Protein AF-A0A1R1PNN1-F1 (afdb_monomer)

Secondary structure (DSSP, 8-state):
------HHHHHHHHHHTT---EEE-TTS-EES-TTT-SEEEETTTEEEETTPEEEEESSSSTT-EEEHHHHHHHHHTTTS-HHHHHHHHHHTTPPPPPHHHHHHHHHHHTTS-S--TTB--HHHHHHHHHTTTTSSS------------HHHHHHHHHHHHHHHHH------HHHHH--SS--HHHHHHHHHHHHHHHHHHHHTTSGGGSSSSSSTTSSS--

Mean predicted aligned error: 18.56 Å

Nearest PDB structures (foldseek):
  5yde-assembly1_A  TM=8.730E-01  e=1.689E-07  Homo sapiens
  5ydf-assembly2_B  TM=8.545E-01  e=1.405E-05  Homo sapiens

Sequence (222 aa):
MATGNNPLQLLREFIINNKEIDFLDKDGNLTTKIEEAEQIKFGDAGTFDKNELTNYYFSKKAADRYSLISMLYFWKNRNEGYYTYLKATQLNKIQGVSFTFKTDLIDYLSGKKETSDNLKDQKEIEQLENSLDVENEDLDEGRLGSKRSNEEEEELTQMCKQIAKRERVLGGRNSILTSNKSFEHVIKISEEMLKKALEGGKEEKSGAKSVQLVQEKKNHEK

Solvent-accessible surface area (backbone atoms only — not comparable to full-atom values): 13824 Å² total; per-residue (Å²): 132,85,71,94,66,55,69,56,58,54,49,26,54,32,55,61,68,71,51,79,74,47,28,21,26,90,86,69,45,84,41,92,51,80,84,69,31,48,32,39,30,47,77,94,78,46,76,42,55,35,75,41,71,32,59,44,39,84,51,94,53,62,85,38,43,43,27,47,47,30,57,52,54,47,62,75,44,61,88,50,58,68,69,60,45,47,52,52,22,59,77,68,73,41,67,66,79,54,77,90,48,48,64,62,52,50,36,36,38,63,61,78,30,96,70,54,97,44,52,54,53,72,72,56,49,53,56,38,48,68,62,49,83,77,69,84,83,68,98,69,85,89,72,96,70,76,91,64,56,74,66,58,52,50,53,50,52,53,49,52,53,58,52,57,70,73,57,81,84,89,68,53,81,67,47,74,75,53,61,102,63,87,56,63,68,58,51,52,52,51,51,52,52,52,49,50,53,61,55,58,66,62,64,74,79,73,72,86,74,76,78,74,79,74,70,75,80,75,80,83,84,129

Structure (mmCIF, N/CA/C/O backbone):
data_AF-A0A1R1PNN1-F1
#
_entry.id   AF-A0A1R1PNN1-F1
#
loop_
_atom_site.group_PDB
_atom_site.id
_atom_site.type_symbol
_atom_site.label_atom_id
_atom_site.label_alt_id
_atom_site.label_comp_id
_atom_site.label_asym_id
_atom_site.label_entity_id
_atom_site.label_seq_id
_atom_site.pdbx_PDB_ins_code
_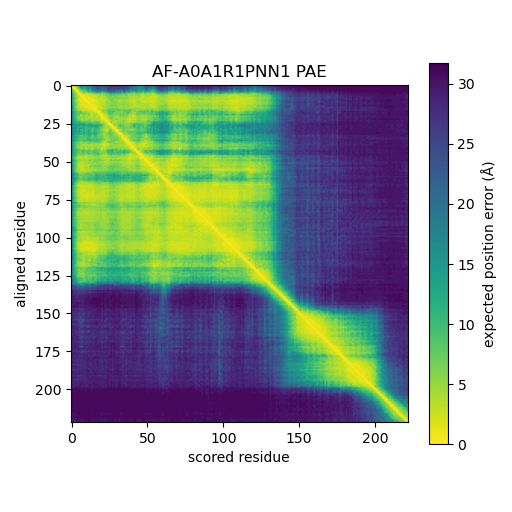atom_site.Cartn_x
_atom_site.Cartn_y
_atom_site.Cartn_z
_atom_site.occupancy
_atom_site.B_iso_or_equiv
_atom_site.auth_seq_id
_atom_site.auth_comp_id
_atom_site.auth_asym_id
_atom_site.auth_atom_id
_atom_site.pdbx_PDB_model_num
ATOM 1 N N . MET A 1 1 ? -9.519 5.844 32.283 1.00 27.59 1 MET A N 1
ATOM 2 C CA . MET A 1 1 ? -8.688 4.638 32.095 1.00 27.59 1 MET A CA 1
ATOM 3 C C . MET A 1 1 ? -8.741 4.309 30.615 1.00 27.59 1 MET A C 1
ATOM 5 O O . MET A 1 1 ? -9.767 3.821 30.168 1.00 27.59 1 MET A O 1
ATOM 9 N N . ALA A 1 2 ? -7.725 4.701 29.845 1.00 28.73 2 ALA A N 1
ATOM 10 C CA . ALA A 1 2 ? -7.673 4.416 28.414 1.00 28.73 2 ALA A CA 1
ATOM 11 C C . ALA A 1 2 ? -7.249 2.953 28.246 1.00 28.73 2 ALA A C 1
ATOM 13 O O . ALA A 1 2 ? -6.088 2.604 28.444 1.00 28.73 2 ALA A O 1
ATOM 14 N N . THR A 1 3 ? -8.222 2.078 28.019 1.00 34.72 3 THR A N 1
ATOM 15 C CA . THR A 1 3 ? -7.982 0.684 27.647 1.00 34.72 3 THR A CA 1
ATOM 16 C C . THR A 1 3 ? -7.215 0.659 26.331 1.00 34.72 3 THR A C 1
ATOM 18 O O . THR A 1 3 ? -7.595 1.370 25.404 1.00 34.72 3 THR A O 1
ATOM 21 N N . GLY A 1 4 ? -6.142 -0.136 26.270 1.00 48.41 4 GLY A N 1
ATOM 22 C CA . GLY A 1 4 ? -5.284 -0.351 25.101 1.00 48.41 4 GLY A CA 1
ATOM 23 C C . GLY A 1 4 ? -6.004 -1.026 23.933 1.00 48.41 4 GLY A C 1
ATOM 24 O O . GLY A 1 4 ? -5.660 -2.139 23.545 1.00 48.41 4 GLY A O 1
ATOM 25 N N . ASN A 1 5 ? -7.019 -0.359 23.394 1.00 63.50 5 ASN A N 1
ATOM 26 C CA . ASN A 1 5 ? -7.751 -0.789 22.219 1.00 63.50 5 ASN A CA 1
ATOM 27 C C . ASN A 1 5 ? -7.066 -0.199 20.991 1.00 63.50 5 ASN A C 1
ATOM 29 O O . ASN A 1 5 ? -6.865 1.011 20.899 1.00 63.50 5 ASN A O 1
ATOM 33 N N . ASN A 1 6 ? -6.713 -1.067 20.046 1.00 80.94 6 ASN A N 1
ATOM 34 C CA . ASN A 1 6 ? -6.045 -0.656 18.820 1.00 80.94 6 ASN A CA 1
ATOM 35 C C . ASN A 1 6 ? -6.934 0.327 18.034 1.00 80.94 6 ASN A C 1
ATOM 37 O O . ASN A 1 6 ? -8.131 0.052 17.870 1.00 80.94 6 ASN A O 1
ATOM 41 N N . PRO A 1 7 ? -6.377 1.411 17.462 1.00 85.81 7 PRO A N 1
ATOM 42 C CA . PRO A 1 7 ? -7.160 2.437 16.764 1.00 85.81 7 PRO A CA 1
ATOM 43 C C . PRO A 1 7 ? -7.984 1.861 15.600 1.00 85.81 7 PRO A C 1
ATOM 45 O O . PRO A 1 7 ? -9.093 2.307 15.316 1.00 85.81 7 PRO A O 1
ATOM 48 N N . LEU A 1 8 ? -7.484 0.799 14.961 1.00 87.44 8 LEU A N 1
ATOM 49 C CA . LEU A 1 8 ? -8.184 0.091 13.889 1.00 87.44 8 LEU A CA 1
ATOM 50 C C . LEU A 1 8 ? -9.384 -0.738 14.375 1.00 87.44 8 LEU A C 1
ATOM 52 O O . LEU A 1 8 ? -10.392 -0.819 13.675 1.00 87.44 8 LEU A O 1
ATOM 56 N N . GLN A 1 9 ? -9.292 -1.347 15.560 1.00 86.69 9 GLN A N 1
ATOM 57 C CA . GLN A 1 9 ? -10.404 -2.107 16.141 1.00 86.69 9 GLN A CA 1
ATOM 58 C C . GLN A 1 9 ? -11.540 -1.163 16.539 1.00 86.69 9 GLN A C 1
ATOM 60 O O . GLN A 1 9 ? -12.696 -1.437 16.228 1.00 86.69 9 GLN A O 1
ATOM 65 N N . LEU A 1 10 ? -11.207 -0.006 17.119 1.00 86.50 10 LEU A N 1
ATOM 66 C CA . LEU A 1 10 ? -12.188 1.042 17.402 1.00 86.50 10 LEU A CA 1
ATOM 67 C C . LEU A 1 10 ? -12.825 1.578 16.119 1.00 86.50 10 LEU A C 1
ATOM 69 O O . LEU A 1 10 ? -14.045 1.702 16.047 1.00 86.50 10 LEU A O 1
ATOM 73 N N . LEU A 1 11 ? -12.028 1.817 15.072 1.00 87.25 11 LEU A N 1
ATOM 74 C CA . LEU A 1 11 ? -12.558 2.213 13.769 1.00 87.25 11 LEU A CA 1
ATOM 75 C C . LEU A 1 11 ? -13.556 1.175 13.230 1.00 87.25 11 LEU A C 1
ATOM 77 O O . LEU A 1 11 ? -14.640 1.549 12.785 1.00 87.25 11 LEU A O 1
ATOM 81 N N . ARG A 1 12 ? -13.227 -0.119 13.313 1.00 88.88 12 ARG A N 1
ATOM 82 C CA . ARG A 1 12 ? -14.128 -1.213 12.919 1.00 88.88 12 ARG A CA 1
ATOM 83 C C . ARG A 1 12 ? -15.428 -1.188 13.720 1.00 88.88 12 ARG A C 1
ATOM 85 O O . ARG A 1 12 ? -16.501 -1.230 13.128 1.00 88.88 12 ARG A O 1
ATOM 92 N N . GLU A 1 13 ? -15.361 -1.088 15.045 1.00 88.12 13 GLU A N 1
ATOM 93 C CA . GLU A 1 13 ? -16.558 -1.040 15.894 1.00 88.12 13 GLU A CA 1
ATOM 94 C C . GLU A 1 13 ? -17.451 0.162 15.573 1.00 88.12 13 GLU A C 1
ATOM 96 O O . GLU A 1 13 ? -18.676 0.034 15.539 1.00 88.12 13 GLU A O 1
ATOM 101 N N . PHE A 1 14 ? -16.861 1.328 15.315 1.00 87.94 14 PHE A N 1
ATOM 102 C CA . PHE A 1 14 ? -17.611 2.526 14.942 1.00 87.94 14 PHE A CA 1
ATOM 103 C C . PHE A 1 14 ? -18.268 2.377 13.572 1.00 87.94 14 PHE A C 1
ATOM 105 O O . PHE A 1 14 ? -19.427 2.756 13.409 1.00 87.94 14 PHE A O 1
ATOM 112 N N . ILE A 1 15 ? -17.570 1.761 12.618 1.00 88.44 15 ILE A N 1
ATOM 113 C CA . ILE A 1 15 ? -18.107 1.462 11.290 1.00 88.44 15 ILE A CA 1
ATOM 114 C C . ILE A 1 15 ? -19.267 0.462 11.372 1.00 88.44 15 ILE A C 1
ATOM 116 O O . ILE A 1 15 ? -20.322 0.717 10.794 1.00 88.44 15 ILE A O 1
ATOM 120 N N . ILE A 1 16 ? -19.108 -0.645 12.104 1.00 88.81 16 ILE A N 1
ATOM 121 C CA . ILE A 1 16 ? -20.147 -1.679 12.253 1.00 88.81 16 ILE A CA 1
ATOM 122 C C . ILE A 1 16 ? -21.397 -1.098 12.921 1.00 88.81 16 ILE A C 1
ATOM 124 O O . ILE A 1 16 ? -22.518 -1.364 12.490 1.00 88.81 16 ILE A O 1
ATOM 128 N N . ASN A 1 17 ? -21.208 -0.271 13.951 1.00 86.81 17 ASN A N 1
ATOM 129 C CA . ASN A 1 17 ? -22.308 0.350 14.685 1.00 86.81 17 ASN A CA 1
ATOM 130 C C . ASN A 1 17 ? -22.866 1.615 14.007 1.00 86.81 17 ASN A C 1
ATOM 132 O O . ASN A 1 17 ? -23.761 2.240 14.573 1.00 86.81 17 ASN A O 1
ATOM 136 N N . ASN A 1 18 ? -22.349 2.010 12.833 1.00 82.56 18 ASN A N 1
ATOM 137 C CA . ASN A 1 18 ? -22.681 3.264 12.144 1.00 82.56 18 ASN A CA 1
ATOM 138 C C . ASN A 1 18 ? -22.631 4.498 13.069 1.00 82.56 18 ASN A C 1
ATOM 140 O O . ASN A 1 18 ? -23.511 5.359 13.025 1.00 82.56 18 ASN A O 1
ATOM 144 N N . LYS A 1 19 ? -21.610 4.574 13.927 1.00 82.88 19 LYS A N 1
ATOM 145 C CA . LYS A 1 19 ? -21.379 5.719 14.817 1.00 82.88 19 LYS A CA 1
ATOM 146 C C . LYS A 1 19 ? -20.597 6.813 14.092 1.00 82.88 19 LYS A C 1
ATOM 148 O O . LYS A 1 19 ? -19.746 6.526 13.251 1.00 82.88 19 LYS A O 1
ATOM 153 N N . GLU A 1 20 ? -20.875 8.065 14.440 1.00 80.50 20 GLU A N 1
ATOM 154 C CA . GLU A 1 20 ? -20.151 9.215 13.898 1.00 80.50 20 GLU A CA 1
ATOM 155 C C . GLU A 1 20 ? -18.727 9.290 14.471 1.00 80.5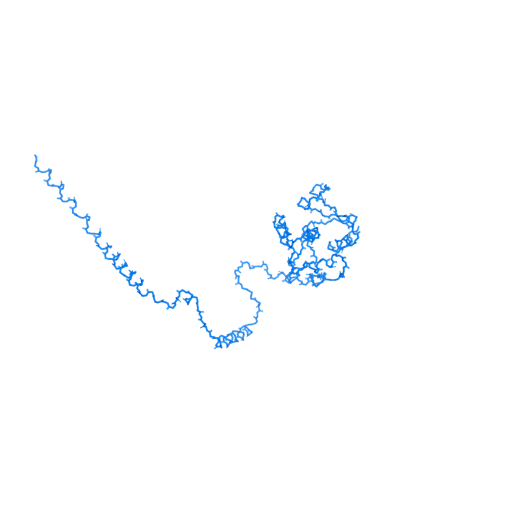0 20 GLU A C 1
ATOM 157 O O . GLU A 1 20 ? -18.479 8.928 15.624 1.00 80.50 20 GLU A O 1
ATOM 162 N N . ILE A 1 21 ? -17.786 9.709 13.623 1.00 84.12 21 ILE A N 1
ATOM 163 C CA . ILE A 1 21 ? -16.376 9.909 13.970 1.00 84.12 21 ILE A CA 1
ATOM 164 C C . ILE A 1 21 ? -16.097 11.401 13.840 1.00 84.12 21 ILE A C 1
ATOM 166 O O . ILE A 1 21 ? -16.262 11.964 12.752 1.00 84.12 21 ILE A O 1
ATOM 170 N N . ASP A 1 22 ? -15.651 12.004 14.936 1.00 82.75 22 ASP A N 1
ATOM 171 C CA . ASP A 1 22 ? -15.360 13.428 15.019 1.00 82.75 22 ASP A CA 1
ATOM 172 C C . ASP A 1 22 ? -13.889 13.690 14.686 1.00 82.75 22 ASP A C 1
ATOM 174 O O . ASP A 1 22 ? -12.991 12.959 15.117 1.00 82.75 22 ASP A O 1
ATOM 178 N N . PHE A 1 23 ? -13.629 14.762 13.940 1.00 83.75 23 PHE A N 1
ATOM 179 C CA . PHE A 1 23 ? -12.273 15.220 13.650 1.00 83.75 23 PHE A CA 1
ATOM 180 C C . PHE A 1 23 ? -12.001 16.509 14.410 1.00 83.75 23 PHE A C 1
ATOM 182 O O . PHE A 1 23 ? -12.829 17.417 14.400 1.00 83.75 23 PHE A O 1
ATOM 189 N N . LEU A 1 24 ? -10.845 16.583 15.057 1.00 81.75 24 LEU A N 1
ATOM 190 C CA . LEU A 1 24 ? -10.407 17.729 15.844 1.00 81.75 24 LEU A CA 1
ATOM 191 C C . LEU A 1 24 ? -9.204 18.383 15.158 1.00 81.75 24 LEU A C 1
ATOM 193 O O . LEU A 1 24 ? -8.265 17.690 14.757 1.00 81.75 24 LEU A O 1
ATOM 197 N N . ASP A 1 25 ? -9.236 19.704 15.017 1.00 82.38 25 ASP A N 1
ATOM 198 C CA . ASP A 1 25 ? -8.092 20.510 14.566 1.00 82.38 25 ASP A CA 1
ATOM 199 C C . ASP A 1 25 ? -7.053 20.692 15.695 1.00 82.38 25 ASP A C 1
ATOM 201 O O . ASP A 1 25 ? -7.287 20.287 16.838 1.00 82.38 25 ASP A O 1
ATOM 205 N N . LYS A 1 26 ? -5.932 21.357 15.393 1.00 74.88 26 LYS A N 1
ATOM 206 C CA . LYS A 1 26 ? -4.853 21.720 16.327 1.00 74.88 26 LYS A CA 1
ATOM 207 C C . LYS A 1 2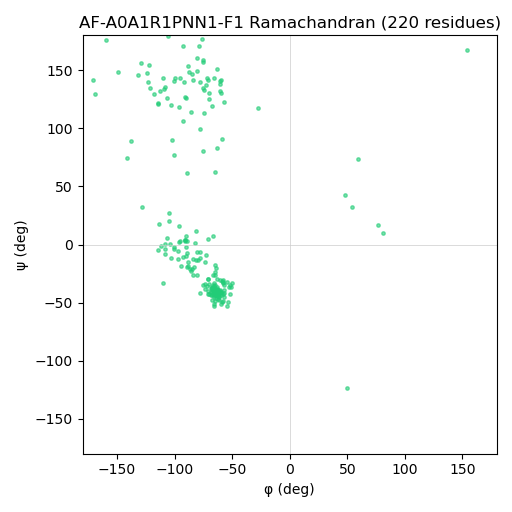6 ? -5.356 22.410 17.595 1.00 74.88 26 LYS A C 1
ATOM 209 O O . LYS A 1 26 ? -4.804 22.224 18.675 1.00 74.88 26 LYS A O 1
ATOM 214 N N . ASP A 1 27 ? -6.428 23.187 17.454 1.00 72.56 27 ASP A N 1
ATOM 215 C CA . ASP A 1 27 ? -7.041 23.965 18.533 1.00 72.56 27 ASP A CA 1
ATOM 216 C C . ASP A 1 27 ? -8.149 23.200 19.284 1.00 72.56 27 ASP A C 1
ATOM 218 O O . ASP A 1 27 ? -8.812 23.760 20.156 1.00 72.56 27 ASP A O 1
ATOM 222 N N . GLY A 1 28 ? -8.389 21.925 18.948 1.00 70.81 28 GLY A N 1
ATOM 223 C CA . GLY A 1 28 ? -9.426 21.095 19.572 1.00 70.81 28 GLY A CA 1
ATOM 224 C C . GLY A 1 28 ? -10.852 21.400 19.100 1.00 70.81 28 GLY A C 1
ATOM 225 O O . GLY A 1 28 ? -11.817 20.994 19.748 1.00 70.81 28 GLY A O 1
ATOM 226 N N . ASN A 1 29 ? -10.998 22.104 17.976 1.00 77.00 29 ASN A N 1
ATOM 227 C CA . ASN A 1 29 ? -12.292 22.408 17.364 1.00 77.00 29 ASN A CA 1
ATOM 228 C C . ASN A 1 29 ? -12.736 21.294 16.410 1.00 77.00 29 ASN A C 1
ATOM 230 O O . ASN A 1 29 ? -11.905 20.665 15.761 1.00 77.00 29 ASN A O 1
ATOM 234 N N . LEU A 1 30 ? -14.050 21.080 16.304 1.00 78.94 30 LEU A N 1
ATOM 235 C CA . LEU A 1 30 ? -14.632 20.102 15.383 1.00 78.94 30 LEU A CA 1
ATOM 236 C C . LEU A 1 30 ? -14.486 20.563 13.930 1.00 78.94 30 LEU A C 1
ATOM 238 O O . LEU A 1 30 ? -14.971 21.634 13.560 1.00 78.94 30 LEU A O 1
ATOM 242 N N . THR A 1 31 ? -13.893 19.710 13.099 1.00 76.56 31 THR A N 1
ATOM 243 C CA . THR A 1 31 ? -13.647 19.984 11.682 1.00 76.56 31 THR A CA 1
ATOM 244 C C . THR A 1 31 ? -14.291 18.910 10.811 1.00 76.56 31 THR A C 1
ATOM 246 O O . THR A 1 31 ? -14.280 17.724 11.118 1.00 76.56 31 THR A O 1
ATOM 249 N N . THR A 1 32 ? -14.890 19.307 9.690 1.00 72.88 32 THR A N 1
ATOM 250 C CA . THR A 1 32 ? -15.524 18.371 8.740 1.00 72.88 32 THR A CA 1
ATOM 251 C C . THR A 1 32 ? -14.548 17.846 7.688 1.00 72.88 32 THR A C 1
ATOM 253 O O . THR A 1 32 ? -14.794 16.810 7.061 1.00 72.88 32 THR A O 1
ATOM 256 N N . LYS A 1 33 ? -13.422 18.540 7.497 1.00 74.75 33 LYS A N 1
ATOM 257 C CA . LYS A 1 33 ? -12.377 18.177 6.543 1.00 74.75 33 LYS A CA 1
ATOM 258 C C . LYS A 1 33 ? -11.320 17.294 7.191 1.00 74.75 33 LYS A C 1
ATOM 260 O O . LYS A 1 33 ? -10.703 17.652 8.186 1.00 74.75 33 LYS A O 1
ATOM 265 N N . ILE A 1 34 ? -11.067 16.157 6.551 1.00 76.88 34 ILE A N 1
ATOM 266 C CA . ILE A 1 34 ? -10.058 15.182 6.983 1.00 76.88 34 ILE A CA 1
ATOM 267 C C . ILE A 1 34 ? -8.633 15.770 6.937 1.00 76.88 34 ILE A C 1
ATOM 269 O O . ILE A 1 34 ? -7.773 15.373 7.713 1.00 76.88 34 ILE A O 1
ATOM 273 N N . GLU A 1 35 ? -8.380 16.709 6.026 1.00 76.31 35 GLU A N 1
ATOM 274 C CA . GLU A 1 35 ? -7.052 17.292 5.785 1.00 76.31 35 GLU A CA 1
ATOM 275 C C . GLU A 1 35 ? -6.582 18.210 6.922 1.00 76.31 35 GLU A C 1
ATOM 277 O O . GLU A 1 35 ? -5.411 18.184 7.302 1.00 76.31 35 GLU A O 1
ATOM 282 N N . GLU A 1 36 ? -7.513 18.998 7.458 1.00 74.75 36 GLU A N 1
ATOM 283 C CA . GLU A 1 36 ? -7.284 19.994 8.511 1.00 74.75 36 GLU A CA 1
ATOM 284 C C . GLU A 1 36 ? -7.289 19.354 9.907 1.00 74.75 36 GLU A C 1
ATOM 286 O O . GLU A 1 36 ? -6.718 19.900 10.838 1.00 74.75 36 GLU A O 1
ATOM 291 N N . ALA A 1 37 ? -7.865 18.159 10.050 1.00 77.81 37 ALA A N 1
ATOM 292 C CA . ALA A 1 37 ? -7.825 17.409 11.297 1.00 77.81 37 ALA A CA 1
ATOM 293 C C . ALA A 1 37 ? -6.381 17.101 11.722 1.00 77.81 37 ALA A C 1
ATOM 295 O O . ALA A 1 37 ? -5.549 16.759 10.879 1.00 77.81 37 ALA A O 1
ATOM 296 N N . GLU A 1 38 ? -6.087 17.161 13.019 1.00 82.62 38 GLU A N 1
ATOM 297 C CA . GLU A 1 38 ? -4.852 16.646 13.633 1.00 82.62 38 GLU A CA 1
ATOM 298 C C . GLU A 1 38 ? -5.151 15.409 14.489 1.00 82.62 38 GLU A C 1
ATOM 300 O O . GLU A 1 38 ? -4.377 14.452 14.492 1.00 82.62 38 GLU A O 1
ATOM 305 N N . GLN A 1 39 ? -6.330 15.376 15.115 1.00 84.00 39 GLN A N 1
ATOM 306 C CA . GLN A 1 39 ? -6.772 14.285 15.974 1.00 84.00 39 GLN A CA 1
ATOM 307 C C . GLN A 1 39 ? -8.112 13.701 15.515 1.00 84.00 39 GLN A C 1
ATOM 309 O O . GLN A 1 39 ? -8.980 14.397 14.981 1.00 84.00 39 GLN A O 1
ATOM 314 N N . ILE A 1 40 ? -8.285 12.401 15.738 1.00 83.44 40 ILE A N 1
ATOM 315 C CA . ILE A 1 40 ? -9.508 11.654 15.437 1.00 83.44 40 ILE A CA 1
ATOM 316 C C . ILE A 1 40 ? -10.106 11.192 16.760 1.00 83.44 40 ILE A C 1
ATOM 318 O O . ILE A 1 40 ? -9.460 10.469 17.523 1.00 83.44 40 ILE A O 1
ATOM 322 N N . LYS A 1 41 ? -11.342 11.607 17.035 1.00 84.19 41 LYS A N 1
ATOM 323 C CA . LYS A 1 41 ? -12.063 11.250 18.254 1.00 84.19 41 LYS A CA 1
ATOM 324 C C . LYS A 1 41 ? -13.162 10.244 17.949 1.00 84.19 41 LYS A C 1
ATOM 326 O O . LYS A 1 41 ? -14.052 10.474 17.131 1.00 84.19 41 LYS A O 1
ATOM 331 N N . PHE A 1 42 ? -13.115 9.135 18.673 1.00 83.62 42 PHE A N 1
ATOM 332 C CA . PHE A 1 42 ? -14.116 8.080 18.619 1.00 83.62 42 PHE A CA 1
ATOM 333 C C . PHE A 1 42 ? -15.060 8.216 19.815 1.00 83.62 42 PHE A C 1
ATOM 335 O O . PHE A 1 42 ? -14.928 7.486 20.796 1.00 83.62 42 PHE A O 1
ATOM 342 N N . GLY A 1 43 ? -16.003 9.163 19.763 1.00 78.50 43 GLY A N 1
ATOM 343 C CA . GLY A 1 43 ? -16.973 9.397 20.845 1.00 78.50 43 GLY A CA 1
ATOM 344 C C . GLY A 1 43 ? -16.305 9.505 22.224 1.00 78.50 43 GLY A C 1
ATOM 345 O O . GLY A 1 43 ? -15.387 10.302 22.408 1.00 78.50 43 GLY A O 1
ATOM 346 N N . ASP A 1 44 ? -16.727 8.664 23.171 1.00 73.94 44 ASP A N 1
ATOM 347 C CA . ASP A 1 44 ? -16.142 8.578 24.520 1.00 73.94 44 ASP A CA 1
ATOM 348 C C . ASP A 1 44 ? -14.988 7.558 24.637 1.00 73.94 44 ASP A C 1
ATOM 350 O O . ASP A 1 44 ? -14.405 7.400 25.710 1.00 73.94 44 ASP A O 1
ATOM 354 N N . ALA A 1 45 ? -14.662 6.837 23.558 1.00 70.81 45 ALA A N 1
ATOM 355 C CA . ALA A 1 45 ? -13.713 5.721 23.577 1.00 70.81 45 ALA A CA 1
ATOM 356 C C . ALA A 1 45 ? -12.241 6.167 23.548 1.00 70.81 45 ALA A C 1
ATOM 358 O O . ALA A 1 45 ? -11.376 5.449 24.047 1.00 70.81 45 ALA A O 1
ATOM 359 N N . GLY A 1 46 ? -11.950 7.345 22.991 1.00 76.25 46 GLY A N 1
ATOM 360 C CA . GLY A 1 46 ? -10.600 7.905 22.969 1.00 76.25 46 GLY A CA 1
ATOM 361 C C . GLY A 1 46 ? -10.346 8.862 21.809 1.00 76.25 46 GLY A C 1
ATOM 362 O O . GLY A 1 46 ? -11.123 8.938 20.852 1.00 76.25 46 GLY A O 1
ATOM 363 N N . THR A 1 47 ? -9.227 9.575 21.913 1.00 83.75 47 THR A N 1
ATOM 364 C CA . THR A 1 47 ? -8.700 10.472 20.882 1.00 83.75 47 THR A CA 1
ATOM 365 C C . THR A 1 47 ? -7.339 9.948 20.441 1.00 83.75 47 THR A C 1
ATOM 367 O O . THR A 1 47 ? -6.492 9.679 21.291 1.00 83.75 47 THR A O 1
ATOM 370 N N . PHE A 1 48 ? -7.144 9.816 19.132 1.00 86.19 48 PHE A N 1
ATOM 371 C CA . PHE A 1 48 ? -5.926 9.290 18.513 1.00 86.19 48 PHE A CA 1
ATOM 372 C C . PHE A 1 48 ? -5.339 10.317 17.549 1.00 86.19 48 PHE A C 1
ATOM 374 O O . PHE A 1 48 ? -6.068 11.155 17.005 1.00 86.19 48 PHE A O 1
ATOM 381 N N . ASP A 1 49 ? -4.030 10.251 17.319 1.00 86.75 49 ASP A N 1
ATOM 382 C CA . ASP A 1 49 ? -3.395 11.078 16.292 1.00 86.75 49 ASP A CA 1
ATOM 383 C C . ASP A 1 49 ? -3.804 10.562 14.906 1.00 86.75 49 ASP A C 1
ATOM 385 O O . ASP A 1 49 ? -3.902 9.353 14.667 1.00 86.75 49 ASP A O 1
ATOM 389 N N . LYS A 1 50 ? -4.044 11.463 13.952 1.00 84.69 50 LYS A N 1
ATOM 390 C CA . LYS A 1 50 ? -4.392 11.055 12.584 1.00 84.69 50 LYS A CA 1
ATOM 391 C C . LYS A 1 50 ? -3.327 10.163 11.935 1.00 84.69 50 LYS A C 1
ATOM 393 O O . LYS A 1 50 ? -3.657 9.293 11.125 1.00 84.69 50 LYS A O 1
ATOM 398 N N . ASN A 1 51 ? -2.058 10.393 12.263 1.00 85.75 51 ASN A N 1
ATOM 399 C CA . ASN A 1 51 ? -0.912 9.701 11.686 1.00 85.75 51 ASN A CA 1
ATOM 400 C C . ASN A 1 51 ? -0.523 8.451 12.478 1.00 85.75 51 ASN A C 1
ATOM 402 O O . ASN A 1 51 ? 0.453 7.793 12.122 1.00 85.75 51 ASN A O 1
ATOM 406 N N . GLU A 1 52 ? -1.280 8.106 13.518 1.00 87.44 52 GLU A N 1
ATOM 407 C CA . GLU A 1 52 ? -1.016 6.926 14.323 1.00 87.44 52 GLU A CA 1
ATOM 408 C C . GLU A 1 52 ? -1.060 5.660 13.460 1.00 87.44 52 GLU A C 1
ATOM 410 O O . GLU A 1 52 ? -1.978 5.447 12.656 1.00 87.44 52 GLU A O 1
ATOM 415 N N . LEU A 1 53 ? -0.017 4.840 13.590 1.00 88.25 53 LEU A N 1
ATOM 416 C CA . LEU A 1 53 ? 0.134 3.615 12.818 1.00 88.25 53 LEU A CA 1
ATOM 417 C C . LEU A 1 53 ? -0.815 2.545 13.348 1.00 88.25 53 LEU A C 1
ATOM 419 O O . LEU A 1 53 ? -0.899 2.283 14.544 1.00 88.25 53 LEU A O 1
ATOM 423 N N . THR A 1 54 ? -1.516 1.892 12.431 1.00 88.69 54 THR A N 1
ATOM 424 C CA . THR A 1 54 ? -2.434 0.798 12.749 1.00 88.69 54 THR A CA 1
ATOM 425 C C . THR A 1 54 ? -1.740 -0.558 12.651 1.00 88.69 54 THR A C 1
ATOM 427 O O . THR A 1 54 ? -0.636 -0.683 12.128 1.00 88.69 54 THR A O 1
ATOM 430 N N . ASN A 1 55 ? -2.404 -1.621 13.103 1.00 88.19 55 ASN A N 1
ATOM 431 C CA . ASN A 1 55 ? -1.886 -2.995 13.015 1.00 88.19 55 ASN A CA 1
ATOM 432 C C . ASN A 1 55 ? -2.110 -3.638 11.636 1.00 88.19 55 ASN A C 1
ATOM 434 O O . ASN A 1 55 ? -1.951 -4.850 11.497 1.00 88.19 55 ASN A O 1
ATOM 438 N N . TYR A 1 56 ? -2.499 -2.851 10.628 1.00 87.81 56 TYR A N 1
ATOM 439 C CA . TYR A 1 56 ? -2.690 -3.334 9.267 1.00 87.81 56 TYR A CA 1
ATOM 440 C C . TYR A 1 56 ? -1.441 -3.079 8.428 1.00 87.81 56 TYR A C 1
ATOM 442 O O . TYR A 1 56 ? -1.053 -1.929 8.190 1.00 87.81 56 TYR A O 1
ATOM 450 N N . TYR A 1 57 ? -0.842 -4.159 7.939 1.00 88.38 57 TYR A N 1
ATOM 451 C CA . TYR A 1 57 ? 0.385 -4.124 7.156 1.00 88.38 57 TYR A CA 1
ATOM 452 C C . TYR A 1 57 ? 0.104 -4.225 5.658 1.00 88.38 57 TYR A C 1
ATOM 454 O O . TYR A 1 57 ? -0.769 -4.969 5.225 1.00 88.38 57 TYR A O 1
ATOM 462 N N . PHE A 1 58 ? 0.876 -3.516 4.839 1.00 85.31 58 PHE A N 1
ATOM 463 C CA . PHE A 1 58 ? 0.836 -3.686 3.377 1.00 85.31 58 PHE A CA 1
ATOM 464 C C . PHE A 1 58 ? 2.030 -4.471 2.830 1.00 85.31 58 PHE A C 1
ATOM 466 O O . PHE A 1 58 ? 2.154 -4.673 1.622 1.00 85.31 58 PHE A O 1
ATOM 473 N N . SER A 1 59 ? 2.924 -4.904 3.718 1.00 81.44 59 SER A N 1
ATOM 474 C CA . SER A 1 59 ? 4.129 -5.653 3.392 1.00 81.44 59 SER A CA 1
ATOM 475 C C . SER A 1 59 ? 4.643 -6.402 4.630 1.00 81.44 59 SER A C 1
ATOM 477 O O . SER A 1 59 ? 4.089 -6.336 5.731 1.00 81.44 59 SER A O 1
ATOM 479 N N . LYS A 1 60 ? 5.700 -7.193 4.443 1.00 77.75 60 LYS A N 1
ATOM 480 C CA . LYS A 1 60 ? 6.310 -7.994 5.509 1.00 77.75 60 LYS A CA 1
ATOM 481 C C . LYS A 1 60 ? 7.198 -7.173 6.445 1.00 77.75 60 LYS A C 1
ATOM 483 O O . LYS A 1 60 ? 7.558 -7.693 7.491 1.00 77.75 60 LYS A O 1
ATOM 488 N N . LYS A 1 61 ? 7.525 -5.922 6.110 1.00 78.19 61 LYS A N 1
ATOM 489 C CA . LYS A 1 61 ? 8.389 -5.061 6.933 1.00 78.19 61 LYS A CA 1
ATOM 490 C C . LYS A 1 61 ? 7.622 -4.425 8.095 1.00 78.19 61 LYS A C 1
ATOM 492 O O . LYS A 1 61 ? 6.435 -4.137 7.957 1.00 78.19 61 LYS A O 1
ATOM 497 N N . ALA A 1 62 ? 8.303 -4.164 9.214 1.00 72.19 62 ALA A N 1
ATOM 498 C CA . ALA A 1 62 ? 7.691 -3.526 10.387 1.00 72.19 62 ALA A CA 1
ATOM 499 C C . ALA A 1 62 ? 7.234 -2.078 10.117 1.00 72.19 62 ALA A C 1
ATOM 501 O O . ALA A 1 62 ? 6.190 -1.666 10.613 1.00 72.19 62 ALA A O 1
ATOM 502 N N . ALA A 1 63 ? 7.973 -1.338 9.285 1.00 74.88 63 ALA A N 1
ATOM 503 C CA . ALA A 1 63 ? 7.652 0.045 8.928 1.00 74.88 63 ALA A CA 1
ATOM 504 C C . ALA A 1 63 ? 6.459 0.178 7.959 1.00 74.88 63 ALA A C 1
ATOM 506 O O . ALA A 1 63 ? 5.900 1.262 7.803 1.00 74.88 63 ALA A O 1
ATOM 507 N N . ASP A 1 64 ? 6.041 -0.918 7.319 1.00 84.69 64 ASP A N 1
ATOM 508 C CA . ASP A 1 64 ? 5.024 -0.904 6.268 1.00 84.69 64 ASP A CA 1
ATOM 509 C C . ASP A 1 64 ? 3.605 -1.063 6.845 1.00 84.69 64 ASP A C 1
ATOM 511 O O . ASP A 1 64 ? 2.882 -2.022 6.542 1.00 84.69 64 ASP A O 1
ATOM 515 N N . ARG A 1 65 ? 3.210 -0.105 7.689 1.00 88.69 65 ARG A N 1
ATOM 516 C CA . ARG A 1 65 ? 1.894 -0.032 8.343 1.00 88.69 65 ARG A CA 1
ATOM 517 C C . ARG A 1 65 ? 1.077 1.113 7.778 1.00 88.69 65 ARG A C 1
ATOM 519 O O . ARG A 1 65 ? 1.612 2.182 7.493 1.00 88.69 65 ARG A O 1
ATOM 526 N N . TYR A 1 66 ? -0.229 0.912 7.652 1.00 90.50 66 TYR A N 1
ATOM 527 C CA . TYR A 1 66 ? -1.112 2.021 7.319 1.00 90.50 66 TYR A CA 1
ATOM 528 C C . TYR A 1 66 ? -1.396 2.889 8.538 1.00 90.50 66 TYR A C 1
ATOM 530 O O . TYR A 1 66 ? -1.659 2.384 9.630 1.00 90.50 66 TYR A O 1
ATOM 538 N N . SER A 1 67 ? -1.422 4.200 8.326 1.00 91.25 67 SER A N 1
ATOM 539 C CA . SER A 1 67 ? -1.907 5.156 9.316 1.00 91.25 67 SER A CA 1
ATOM 540 C C . SER A 1 67 ? -3.434 5.162 9.414 1.00 91.25 67 SER A C 1
ATOM 542 O O . SER A 1 67 ? -4.148 4.809 8.465 1.00 91.25 67 SER A O 1
ATOM 544 N N . LEU A 1 68 ? -3.947 5.608 10.559 1.00 89.50 68 LEU A N 1
ATOM 545 C CA . LEU A 1 68 ? -5.381 5.692 10.828 1.00 89.50 68 LEU A CA 1
ATOM 546 C C . LEU A 1 68 ? -6.112 6.564 9.795 1.00 89.50 68 LEU A C 1
ATOM 548 O O . LEU A 1 68 ? -7.162 6.173 9.274 1.00 89.50 68 LEU A O 1
ATOM 552 N N . ILE A 1 69 ? -5.518 7.702 9.428 1.00 89.94 69 ILE A N 1
ATOM 553 C CA . ILE A 1 69 ? -6.041 8.602 8.397 1.00 89.94 69 ILE A CA 1
ATOM 554 C C . ILE A 1 69 ? -6.231 7.904 7.047 1.00 89.94 69 ILE A C 1
ATOM 556 O O . ILE A 1 69 ? -7.238 8.116 6.372 1.00 89.94 69 ILE A O 1
ATOM 560 N N . SER A 1 70 ? -5.305 7.020 6.679 1.00 90.94 70 SER A N 1
ATOM 561 C CA . SER A 1 70 ? -5.330 6.294 5.408 1.00 90.94 70 SER A CA 1
ATOM 562 C C . SER A 1 70 ? -6.488 5.300 5.361 1.00 90.94 70 SER A C 1
ATOM 564 O O . SER A 1 70 ? -7.219 5.240 4.369 1.00 90.94 70 SER A O 1
ATOM 566 N N . MET A 1 71 ? -6.707 4.574 6.462 1.00 91.19 71 MET A N 1
ATOM 567 C CA . MET A 1 71 ? -7.825 3.634 6.614 1.00 91.19 71 MET A CA 1
ATOM 568 C C . MET A 1 71 ? -9.175 4.350 6.562 1.00 91.19 71 MET A C 1
ATOM 570 O O . MET A 1 71 ? -10.097 3.922 5.864 1.00 91.19 71 MET A O 1
ATOM 574 N N . LEU A 1 72 ? -9.285 5.480 7.256 1.00 89.94 72 LEU A N 1
ATOM 575 C CA . LEU A 1 72 ? -10.520 6.247 7.321 1.00 89.94 72 LEU A CA 1
ATOM 576 C C . LEU A 1 72 ? -10.843 6.930 5.984 1.00 89.94 72 LEU A C 1
ATOM 578 O O . LEU A 1 72 ? -11.988 6.893 5.523 1.00 89.94 72 LEU A O 1
ATOM 582 N N . TYR A 1 73 ? -9.837 7.511 5.328 1.00 90.25 73 TYR A N 1
ATOM 583 C CA . TYR A 1 73 ? -9.997 8.133 4.015 1.00 90.25 73 TYR A CA 1
ATOM 584 C C . TYR A 1 73 ? -10.401 7.104 2.952 1.00 90.25 73 TYR A C 1
ATOM 586 O O . TYR A 1 73 ? -11.261 7.372 2.111 1.00 90.25 73 TYR A O 1
ATOM 594 N N . PHE A 1 74 ? -9.836 5.897 3.020 1.00 92.00 74 PHE A N 1
ATOM 595 C CA . PHE A 1 74 ? -10.264 4.775 2.193 1.00 92.00 74 PHE A CA 1
ATOM 596 C C . PHE A 1 74 ? -11.727 4.387 2.450 1.00 92.00 74 PHE A C 1
ATOM 598 O O . PHE A 1 74 ? -12.491 4.224 1.498 1.00 92.00 74 PHE A O 1
ATOM 605 N N . TRP A 1 75 ? -12.154 4.303 3.714 1.00 90.88 75 TRP A N 1
ATOM 606 C CA . TRP A 1 75 ? -13.534 3.945 4.051 1.00 90.88 75 TRP A CA 1
ATOM 607 C C . TRP A 1 75 ? -14.568 4.954 3.531 1.00 90.88 75 TRP A C 1
ATOM 609 O O . TRP A 1 75 ? -15.627 4.548 3.031 1.00 90.88 75 TRP A O 1
ATOM 619 N N . LYS A 1 76 ? -14.265 6.259 3.606 1.00 88.56 76 LYS A N 1
ATOM 620 C CA . LYS A 1 76 ? -15.141 7.313 3.064 1.00 88.56 76 LYS A CA 1
ATOM 621 C C . LYS A 1 76 ? -15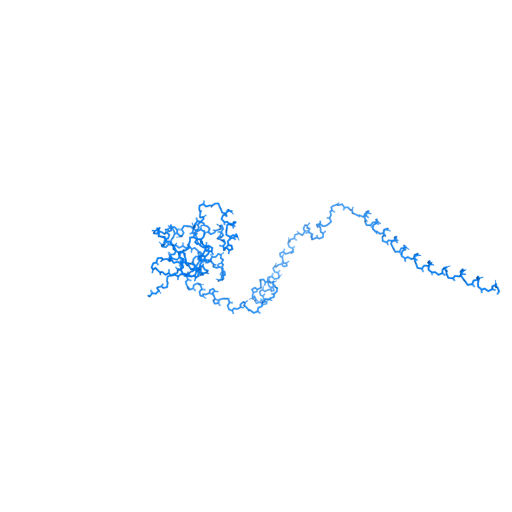.281 7.221 1.542 1.00 88.56 76 LYS A C 1
ATOM 623 O O . LYS A 1 76 ? -16.386 7.360 1.030 1.00 88.56 76 LYS A O 1
ATOM 628 N N . ASN A 1 77 ? -14.195 6.903 0.840 1.00 89.19 77 ASN A N 1
ATOM 629 C CA . ASN A 1 77 ? -14.152 6.851 -0.625 1.00 89.19 77 ASN A CA 1
ATOM 630 C C . ASN A 1 77 ? -14.353 5.436 -1.201 1.00 89.19 77 ASN A C 1
ATOM 632 O O . ASN A 1 77 ? -14.066 5.186 -2.371 1.00 89.19 77 ASN A O 1
ATOM 636 N N . ARG A 1 78 ? -14.860 4.479 -0.410 1.00 87.31 78 ARG A N 1
ATOM 637 C CA . ARG A 1 78 ? -14.963 3.062 -0.821 1.00 87.31 78 ARG A CA 1
ATOM 638 C C . ARG A 1 78 ? -15.845 2.826 -2.053 1.00 87.31 78 ARG A C 1
ATOM 640 O O . ARG A 1 78 ? -15.604 1.881 -2.805 1.00 87.31 78 ARG A O 1
ATOM 647 N N . ASN A 1 79 ? -16.854 3.680 -2.232 1.00 87.81 79 ASN A N 1
ATOM 648 C CA . ASN A 1 79 ? -17.823 3.611 -3.327 1.00 87.81 79 ASN A CA 1
ATOM 649 C C . ASN A 1 79 ? -17.284 4.235 -4.623 1.00 87.81 79 ASN A C 1
ATOM 651 O O . ASN A 1 79 ? -17.870 4.040 -5.685 1.00 87.81 79 ASN A O 1
ATOM 655 N N . GLU A 1 80 ? -16.182 4.981 -4.546 1.00 89.00 80 GLU A N 1
ATOM 656 C CA . GLU A 1 80 ? -15.564 5.595 -5.710 1.00 89.00 80 GLU A CA 1
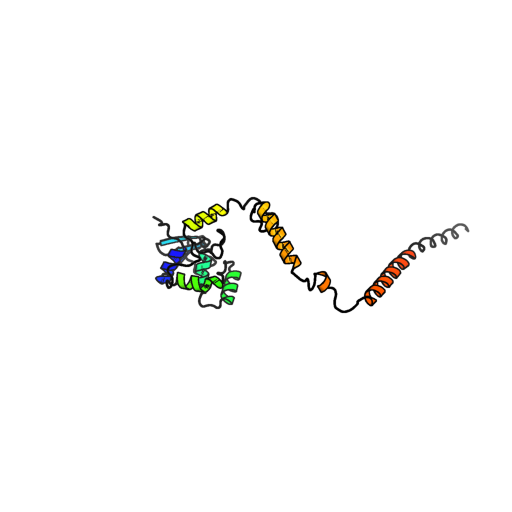ATOM 657 C C . GLU A 1 80 ? -14.691 4.596 -6.485 1.00 89.00 80 GLU A C 1
ATOM 659 O O . GLU A 1 80 ? -14.247 3.553 -5.981 1.00 89.00 80 GLU A O 1
ATOM 664 N N . GLY A 1 81 ? -14.418 4.925 -7.749 1.00 89.56 81 GLY A N 1
ATOM 665 C CA . GLY A 1 81 ? -13.469 4.172 -8.559 1.00 89.56 81 GLY A CA 1
ATOM 666 C C . GLY A 1 81 ? -12.072 4.207 -7.933 1.00 89.56 81 GLY A C 1
ATOM 667 O O . GLY A 1 81 ? -11.616 5.236 -7.446 1.00 89.56 81 GLY A O 1
ATOM 668 N N . TYR A 1 82 ? -11.336 3.092 -7.978 1.00 90.94 82 TYR A N 1
ATOM 669 C CA . TYR A 1 82 ? -10.003 3.031 -7.356 1.00 90.94 82 TYR A CA 1
ATOM 670 C C . TYR A 1 82 ? -9.038 4.101 -7.903 1.00 90.94 82 TYR A C 1
ATOM 672 O O . TYR A 1 82 ? -8.245 4.671 -7.162 1.00 90.94 82 TYR A O 1
ATOM 680 N N . TYR A 1 83 ? -9.143 4.421 -9.194 1.00 91.81 83 TYR A N 1
ATOM 681 C CA . TYR A 1 83 ? -8.332 5.462 -9.822 1.00 91.81 83 TYR A CA 1
ATOM 682 C C . TYR A 1 83 ? -8.653 6.877 -9.311 1.00 91.81 83 TYR A C 1
ATOM 684 O O . TYR A 1 83 ? -7.735 7.677 -9.132 1.00 91.81 83 TYR A O 1
ATOM 692 N N . THR A 1 84 ? -9.929 7.198 -9.061 1.00 92.62 84 THR A N 1
ATOM 693 C CA . THR A 1 84 ? -10.320 8.513 -8.521 1.00 92.62 84 THR A CA 1
ATOM 694 C C . THR A 1 84 ? -9.881 8.643 -7.069 1.00 92.62 84 THR A C 1
ATOM 696 O O . THR A 1 84 ? -9.259 9.642 -6.716 1.00 92.62 84 THR A O 1
ATOM 699 N N . TYR A 1 85 ? -10.068 7.580 -6.284 1.00 93.12 85 TYR A N 1
ATOM 700 C CA . TYR A 1 85 ? -9.535 7.461 -4.929 1.00 93.12 85 TYR A CA 1
ATOM 701 C C . TYR A 1 85 ? -8.019 7.700 -4.883 1.00 93.12 85 TYR A C 1
ATOM 703 O O . TYR A 1 85 ? -7.546 8.523 -4.102 1.00 93.12 85 TYR A O 1
ATOM 711 N N . LEU A 1 86 ? -7.250 7.033 -5.751 1.00 92.19 86 LEU A N 1
ATOM 712 C CA . LEU A 1 86 ? -5.793 7.155 -5.747 1.00 92.19 86 LEU A CA 1
ATOM 713 C C . LEU A 1 86 ? -5.348 8.594 -6.047 1.00 92.19 86 LEU A C 1
ATOM 715 O O . LEU A 1 86 ? -4.476 9.125 -5.360 1.00 92.19 86 LEU A O 1
ATOM 719 N N . LYS A 1 87 ? -5.993 9.268 -7.007 1.00 92.44 87 LYS A N 1
ATOM 720 C CA . LYS A 1 87 ? -5.746 10.695 -7.267 1.00 92.44 87 LYS A CA 1
ATOM 721 C C . LYS A 1 87 ? -6.045 11.569 -6.052 1.00 92.44 87 LYS A C 1
ATOM 723 O O . LYS A 1 87 ? -5.253 12.452 -5.738 1.00 92.44 87 LYS A O 1
ATOM 728 N N . ALA A 1 88 ? -7.159 11.313 -5.373 1.00 89.44 88 ALA A N 1
ATOM 729 C CA . ALA A 1 88 ? -7.571 12.078 -4.204 1.00 89.44 88 ALA A CA 1
ATOM 730 C C . ALA A 1 88 ? -6.586 11.893 -3.031 1.00 89.44 88 ALA A C 1
ATOM 732 O O . ALA A 1 88 ? -6.171 12.867 -2.407 1.00 89.44 88 ALA A O 1
ATOM 733 N N . THR A 1 89 ? -6.094 10.667 -2.808 1.00 90.88 89 THR A N 1
ATOM 734 C CA . THR A 1 89 ? -5.042 10.408 -1.805 1.00 90.88 89 THR A CA 1
ATOM 735 C C . THR A 1 89 ? -3.729 11.120 -2.123 1.00 90.88 89 THR A C 1
ATOM 737 O O . THR A 1 89 ? -3.120 11.696 -1.225 1.00 90.88 89 THR A O 1
ATOM 740 N N . GLN A 1 90 ? -3.320 11.150 -3.397 1.00 90.06 90 GLN A N 1
ATOM 741 C CA . GLN A 1 90 ? -2.109 11.853 -3.829 1.00 90.06 90 GLN A CA 1
ATOM 742 C C . GLN A 1 90 ? -2.227 13.367 -3.643 1.00 90.06 90 GLN A C 1
ATOM 744 O O . GLN A 1 90 ? -1.283 13.992 -3.162 1.00 90.06 90 GLN A O 1
ATOM 749 N N . LEU A 1 91 ? -3.384 13.945 -3.979 1.00 89.25 91 LEU A N 1
ATOM 750 C CA . LEU A 1 91 ? -3.655 15.370 -3.779 1.00 89.25 91 LEU A CA 1
ATOM 751 C C . LEU A 1 91 ? -3.551 15.750 -2.296 1.00 89.25 91 LEU A C 1
ATOM 753 O O . LEU A 1 91 ? -2.938 16.759 -1.954 1.00 89.25 91 LEU A O 1
ATOM 757 N N . ASN A 1 92 ? -4.071 14.883 -1.429 1.00 86.00 92 ASN A N 1
ATOM 758 C CA . ASN A 1 92 ? -4.143 15.115 0.011 1.00 86.00 92 ASN A CA 1
ATOM 759 C C . ASN A 1 92 ? -2.904 14.626 0.775 1.00 86.00 92 ASN A C 1
ATOM 761 O O . ASN A 1 92 ? -2.868 14.720 2.000 1.00 86.00 92 ASN A O 1
ATOM 765 N N . LYS A 1 93 ? -1.884 14.110 0.071 1.00 87.56 93 LYS A N 1
ATOM 766 C CA . LYS A 1 93 ? -0.656 13.532 0.650 1.00 87.56 93 LYS A CA 1
ATOM 767 C C . LYS A 1 93 ? -0.931 12.428 1.683 1.00 87.56 93 LYS A C 1
ATOM 769 O O . LYS A 1 93 ? -0.175 12.256 2.636 1.00 87.56 93 LYS A O 1
ATOM 774 N N . ILE A 1 94 ? -2.011 11.678 1.485 1.00 88.88 94 ILE A N 1
ATOM 775 C CA . ILE A 1 94 ? -2.382 10.529 2.312 1.00 88.88 94 ILE A CA 1
ATOM 776 C C . ILE A 1 94 ? -1.843 9.267 1.640 1.00 88.88 94 ILE A C 1
ATOM 778 O O . ILE A 1 94 ? -1.857 9.143 0.413 1.00 88.88 94 ILE A O 1
ATOM 782 N N . GLN A 1 95 ? -1.381 8.309 2.437 1.00 89.81 95 GLN A N 1
ATOM 783 C CA . GLN A 1 95 ? -0.962 7.019 1.913 1.00 89.81 95 GLN A CA 1
ATOM 784 C C . GLN A 1 95 ? -2.177 6.253 1.367 1.00 89.81 95 GLN A C 1
ATOM 786 O O . GLN A 1 95 ? -3.123 5.938 2.085 1.00 89.81 95 GLN A O 1
ATOM 791 N N . GLY A 1 96 ? -2.156 5.947 0.071 1.00 89.50 96 GLY A N 1
ATOM 792 C CA . GLY A 1 96 ? -3.206 5.158 -0.565 1.00 89.50 96 GLY A CA 1
ATOM 793 C C . GLY A 1 96 ? -3.143 3.683 -0.163 1.00 89.50 96 GLY A C 1
ATOM 794 O O . GLY A 1 96 ? -2.074 3.070 -0.149 1.00 89.50 96 GLY A O 1
ATOM 795 N N . VAL A 1 97 ? -4.302 3.091 0.113 1.00 91.81 97 VAL A N 1
ATOM 796 C CA . VAL A 1 97 ? -4.448 1.645 0.289 1.00 91.81 97 VAL A CA 1
ATOM 797 C C . VAL A 1 97 ? -4.255 0.968 -1.059 1.00 91.81 97 VAL A C 1
ATOM 799 O O . VAL A 1 97 ? -4.885 1.354 -2.043 1.00 91.81 97 VAL A O 1
ATOM 802 N N . SER A 1 98 ? -3.399 -0.052 -1.106 1.00 90.56 98 SER A N 1
ATOM 803 C CA . SER A 1 98 ? -3.153 -0.800 -2.338 1.00 90.56 98 SER A CA 1
ATOM 804 C C . SER A 1 98 ? -4.408 -1.552 -2.778 1.00 90.56 98 SER A C 1
ATOM 806 O O . SER A 1 98 ? -5.133 -2.128 -1.964 1.00 90.56 98 SER A O 1
ATOM 808 N N . PHE A 1 99 ? -4.620 -1.620 -4.091 1.00 89.12 99 PHE A N 1
ATOM 809 C CA . PHE A 1 99 ? -5.724 -2.352 -4.707 1.00 89.12 99 PHE A CA 1
ATOM 810 C C . PHE A 1 99 ? -5.804 -3.810 -4.236 1.00 89.12 99 PHE A C 1
ATOM 812 O O . PHE A 1 99 ? -6.898 -4.324 -4.021 1.00 89.12 99 PHE A O 1
ATOM 819 N N . THR A 1 100 ? -4.653 -4.452 -4.021 1.00 89.12 100 THR A N 1
ATOM 820 C CA . THR A 1 100 ? -4.551 -5.843 -3.551 1.00 89.12 100 THR A CA 1
ATOM 821 C C . THR A 1 100 ? -5.235 -6.072 -2.207 1.00 89.12 100 THR A C 1
ATOM 823 O O . THR A 1 100 ? -5.770 -7.149 -1.973 1.00 89.12 100 THR A O 1
ATOM 826 N N . PHE A 1 101 ? -5.249 -5.059 -1.340 1.00 89.12 101 PHE A N 1
ATOM 827 C CA . PHE A 1 101 ? -5.797 -5.144 0.013 1.00 89.12 101 PHE A CA 1
ATOM 828 C C . PHE A 1 101 ? -7.200 -4.539 0.126 1.00 89.12 101 PHE A C 1
ATOM 830 O O . PHE A 1 101 ? -7.821 -4.642 1.179 1.00 89.12 101 PHE A O 1
ATOM 837 N N . LYS A 1 102 ? -7.731 -3.940 -0.952 1.00 89.69 102 LYS A N 1
ATOM 838 C CA . LYS A 1 102 ? -9.025 -3.240 -0.960 1.00 89.69 102 LYS A CA 1
ATOM 839 C C . LYS A 1 102 ? -10.166 -4.126 -0.453 1.00 89.69 102 LYS A C 1
ATOM 841 O O . LYS A 1 102 ? -10.912 -3.711 0.427 1.00 89.69 102 LYS A O 1
ATOM 846 N N . THR A 1 103 ? -10.326 -5.313 -1.033 1.00 90.44 103 THR A N 1
ATOM 847 C CA . THR A 1 103 ? -11.459 -6.200 -0.727 1.00 90.44 103 THR A CA 1
ATOM 848 C C . THR A 1 103 ? -11.378 -6.739 0.697 1.00 90.44 103 THR A C 1
ATOM 850 O O . THR A 1 103 ? -12.348 -6.634 1.440 1.00 90.44 103 THR A O 1
ATOM 853 N N . ASP A 1 104 ? -10.204 -7.232 1.097 1.00 91.12 104 ASP A N 1
ATOM 854 C CA . ASP A 1 104 ? -9.978 -7.791 2.434 1.00 91.12 104 ASP A CA 1
ATOM 855 C C . ASP A 1 104 ? -10.174 -6.731 3.529 1.00 91.12 104 ASP A C 1
ATOM 857 O O . ASP A 1 104 ? -10.875 -6.977 4.510 1.00 91.12 104 ASP A O 1
ATOM 861 N N . LEU A 1 105 ? -9.674 -5.508 3.314 1.00 91.19 105 LEU A N 1
ATOM 862 C CA . LEU A 1 105 ? -9.870 -4.399 4.247 1.00 91.19 105 LEU A CA 1
ATOM 863 C C . LEU A 1 105 ? -11.347 -3.991 4.367 1.00 91.19 105 LEU A C 1
ATOM 865 O O . LEU A 1 105 ? -11.820 -3.723 5.469 1.00 91.19 105 LEU A O 1
ATOM 869 N N . ILE A 1 106 ? -12.097 -3.952 3.259 1.00 91.62 106 ILE A N 1
ATOM 870 C CA . ILE A 1 106 ? -13.538 -3.650 3.293 1.00 91.62 106 ILE A CA 1
ATOM 871 C C . ILE A 1 106 ? -14.296 -4.729 4.066 1.00 91.62 106 ILE A C 1
ATOM 873 O O . ILE A 1 106 ? -15.142 -4.399 4.899 1.00 91.62 106 ILE A O 1
ATOM 877 N N . ASP A 1 107 ? -14.019 -6.004 3.801 1.00 91.88 107 ASP A N 1
ATOM 878 C CA . ASP A 1 107 ? -14.708 -7.112 4.463 1.00 91.88 107 ASP A CA 1
ATOM 879 C C . ASP A 1 107 ? -14.380 -7.169 5.962 1.00 91.88 107 ASP A C 1
ATOM 881 O O . ASP A 1 107 ? -15.272 -7.428 6.772 1.00 91.88 107 ASP A O 1
ATOM 885 N N . TYR A 1 108 ? -13.148 -6.826 6.344 1.00 91.19 108 TYR A N 1
ATOM 886 C CA . TYR A 1 108 ? -12.753 -6.679 7.743 1.00 91.19 108 TYR A CA 1
ATOM 887 C C . TYR A 1 108 ? -13.465 -5.505 8.439 1.00 91.19 108 TYR A C 1
ATOM 889 O O . TYR A 1 108 ? -14.115 -5.697 9.471 1.00 91.19 108 TYR A O 1
ATOM 897 N N . LEU A 1 109 ? -13.399 -4.296 7.863 1.00 90.00 109 LEU A N 1
ATOM 898 C CA . LEU A 1 109 ? -13.995 -3.085 8.451 1.00 90.00 109 LEU A CA 1
ATOM 899 C C . LEU A 1 109 ? -15.526 -3.146 8.513 1.00 90.00 109 LEU A C 1
ATOM 901 O O . LEU A 1 109 ? -16.120 -2.623 9.449 1.00 90.00 109 LEU A O 1
ATOM 905 N N . SER A 1 110 ? -16.168 -3.797 7.539 1.00 89.19 110 SER A N 1
ATOM 906 C CA . SER A 1 110 ? -17.627 -3.992 7.525 1.00 89.19 110 SER A CA 1
ATOM 907 C C . SER A 1 110 ? -18.115 -5.106 8.454 1.00 89.19 110 SER A C 1
ATOM 909 O O . SER A 1 110 ? -19.322 -5.283 8.602 1.00 89.19 110 SER A O 1
ATOM 911 N N . GLY A 1 111 ? -17.203 -5.864 9.063 1.00 87.69 111 GLY A N 1
ATOM 912 C CA . GLY A 1 111 ? -17.546 -6.957 9.964 1.00 87.69 111 GLY A CA 1
ATOM 913 C C . GLY A 1 111 ? -17.933 -8.268 9.279 1.00 87.69 111 GLY A C 1
ATOM 914 O O . GLY A 1 111 ? -18.385 -9.187 9.952 1.00 87.69 111 GLY A O 1
ATOM 915 N N . LYS A 1 112 ? -17.745 -8.404 7.958 1.00 88.75 112 LYS A N 1
ATOM 916 C CA . LYS A 1 112 ? -17.942 -9.697 7.275 1.00 88.75 112 LYS A CA 1
ATOM 917 C C . LYS A 1 112 ? -16.854 -10.707 7.625 1.00 88.75 112 LYS A C 1
ATOM 919 O O . LYS A 1 112 ? -17.101 -11.910 7.590 1.00 88.75 112 LYS A O 1
ATOM 924 N N . LYS A 1 113 ? -15.650 -10.214 7.921 1.00 87.81 113 LYS A N 1
ATOM 925 C CA . LYS A 1 113 ? -14.496 -11.007 8.346 1.00 87.81 113 LYS A CA 1
ATOM 926 C C . LYS A 1 113 ? -14.033 -10.503 9.718 1.00 87.81 113 LYS A C 1
ATOM 928 O O . LYS A 1 113 ? -13.952 -9.296 9.944 1.00 87.81 113 LYS A O 1
ATOM 933 N N . GLU A 1 114 ? -13.757 -11.423 10.640 1.00 81.06 114 GLU A N 1
ATOM 934 C CA . GLU A 1 114 ? -13.243 -11.089 11.983 1.00 81.06 114 GLU A CA 1
ATOM 935 C C . GLU A 1 114 ? -11.722 -10.905 11.998 1.00 81.06 114 GLU A C 1
ATOM 937 O O . GLU A 1 114 ? -11.194 -10.163 12.820 1.00 81.06 114 GLU A O 1
ATOM 942 N N . THR A 1 115 ? -11.009 -11.545 11.071 1.00 84.00 115 THR A N 1
ATOM 943 C CA . THR A 1 115 ? -9.545 -11.506 10.970 1.00 84.00 115 THR A CA 1
ATOM 944 C C . THR A 1 115 ? -9.112 -11.162 9.548 1.00 84.00 115 THR A C 1
ATOM 946 O O . THR A 1 115 ? -9.860 -11.362 8.597 1.00 84.00 115 THR A O 1
ATOM 949 N N . SER A 1 116 ? -7.909 -10.627 9.374 1.00 86.31 116 SER A N 1
ATOM 950 C CA . SER A 1 116 ? -7.296 -10.378 8.065 1.00 86.31 116 SER A CA 1
ATOM 951 C C . SER A 1 116 ? -5.876 -10.922 8.101 1.00 86.31 116 SER A C 1
ATOM 953 O O . SER A 1 116 ? -5.219 -10.832 9.133 1.00 86.31 116 SER A O 1
ATOM 955 N N . ASP A 1 117 ? -5.391 -11.448 6.977 1.00 84.00 117 ASP A N 1
ATOM 956 C CA . ASP A 1 117 ? -4.028 -11.992 6.869 1.00 84.00 117 ASP A CA 1
ATOM 957 C C . ASP A 1 117 ? -2.960 -10.894 7.041 1.00 84.00 117 ASP A C 1
ATOM 959 O O . ASP A 1 117 ? -1.789 -11.171 7.283 1.00 84.00 117 ASP A O 1
ATOM 963 N N . ASN A 1 118 ? -3.369 -9.631 6.893 1.00 85.75 118 ASN A N 1
ATOM 964 C CA . ASN A 1 118 ? -2.521 -8.451 7.017 1.00 85.75 118 ASN A CA 1
ATOM 965 C C . ASN A 1 118 ? -2.610 -7.793 8.401 1.00 85.75 118 ASN A C 1
ATOM 967 O O . ASN A 1 118 ? -1.884 -6.830 8.671 1.00 85.75 118 ASN A O 1
ATOM 971 N N . LEU A 1 119 ? -3.511 -8.281 9.256 1.00 86.06 119 LEU A N 1
ATOM 972 C CA . LEU A 1 119 ? -3.637 -7.845 10.635 1.00 86.06 119 LEU A CA 1
ATOM 973 C C . LEU A 1 119 ? -2.650 -8.650 11.478 1.00 86.06 119 LEU A C 1
ATOM 975 O O . LEU A 1 119 ? -2.800 -9.861 11.607 1.00 86.06 119 LEU A O 1
ATOM 979 N N . LYS A 1 120 ? -1.646 -7.977 12.037 1.00 83.88 120 LYS A N 1
ATOM 980 C CA . LYS A 1 120 ? -0.646 -8.630 12.889 1.00 83.88 120 LYS A CA 1
ATOM 981 C C . LYS A 1 120 ? -0.957 -8.400 14.358 1.00 83.88 120 LYS A C 1
ATOM 983 O O . LYS A 1 120 ? -1.350 -7.298 14.754 1.00 83.88 120 LYS A O 1
ATOM 988 N N . ASP A 1 121 ? -0.747 -9.434 15.160 1.00 81.50 121 ASP A N 1
ATOM 989 C CA . ASP A 1 121 ? -0.878 -9.351 16.611 1.00 81.50 121 ASP A CA 1
ATOM 990 C C . ASP A 1 121 ? 0.313 -8.617 17.235 1.00 81.50 121 ASP A C 1
ATOM 992 O O . ASP A 1 121 ? 1.408 -8.580 16.675 1.00 81.50 121 ASP A O 1
ATOM 996 N N . GLN A 1 122 ? 0.130 -8.094 18.451 1.00 74.88 122 GLN A N 1
ATOM 997 C CA . GLN A 1 122 ? 1.169 -7.365 19.193 1.00 74.88 122 GLN A CA 1
ATOM 998 C C . GLN A 1 122 ? 2.500 -8.137 19.279 1.00 74.88 122 GLN A C 1
ATOM 1000 O O . GLN A 1 122 ? 3.568 -7.554 19.134 1.00 74.88 122 GLN A O 1
ATOM 1005 N N . LYS A 1 123 ? 2.441 -9.468 19.422 1.00 75.94 123 LYS A N 1
ATOM 1006 C CA . LYS A 1 123 ? 3.633 -10.333 19.456 1.00 75.94 123 LYS A CA 1
ATOM 1007 C C . LYS A 1 123 ? 4.383 -10.380 18.123 1.00 75.94 123 LYS A C 1
ATOM 1009 O O . LYS A 1 123 ? 5.605 -10.460 18.113 1.00 75.94 123 LYS A O 1
ATOM 1014 N N . GLU A 1 124 ? 3.663 -10.365 17.005 1.00 76.62 124 GLU A N 1
ATOM 1015 C CA . GLU A 1 124 ? 4.266 -10.356 15.668 1.00 76.62 124 GLU A CA 1
ATOM 1016 C C . GLU A 1 124 ? 4.835 -8.978 15.328 1.00 76.62 124 GLU A C 1
ATOM 1018 O O . GLU A 1 124 ? 5.876 -8.879 14.680 1.00 76.62 124 GLU A O 1
ATOM 1023 N N . ILE A 1 125 ? 4.174 -7.917 15.799 1.00 76.94 125 ILE A N 1
ATOM 1024 C CA . ILE A 1 125 ? 4.651 -6.536 15.694 1.00 76.94 125 ILE A CA 1
ATOM 1025 C C . ILE A 1 125 ? 5.998 -6.399 16.412 1.00 76.94 125 ILE A C 1
ATOM 1027 O O . ILE A 1 125 ? 6.968 -5.979 15.789 1.00 76.94 125 ILE A O 1
ATOM 1031 N N . GLU A 1 126 ? 6.091 -6.847 17.667 1.00 76.12 126 GLU A N 1
ATOM 1032 C CA . GLU A 1 126 ? 7.332 -6.808 18.455 1.00 76.12 126 GLU A CA 1
ATOM 1033 C C . GLU A 1 126 ? 8.467 -7.615 17.806 1.00 76.12 126 GLU A C 1
ATOM 1035 O O . GLU A 1 126 ? 9.617 -7.182 17.797 1.00 76.12 126 GLU A O 1
ATOM 1040 N N . GLN A 1 127 ? 8.172 -8.777 17.213 1.00 76.44 127 GLN A N 1
ATOM 1041 C CA . GLN A 1 127 ? 9.177 -9.559 16.478 1.00 76.44 127 GLN A CA 1
ATOM 1042 C C . GLN A 1 127 ? 9.708 -8.823 15.244 1.00 76.44 127 GLN A C 1
ATOM 1044 O O . GLN A 1 127 ? 10.903 -8.885 14.954 1.00 76.44 127 GLN A O 1
ATOM 1049 N N . LEU A 1 128 ? 8.833 -8.130 14.516 1.00 72.75 128 LEU A N 1
ATOM 1050 C CA . LEU A 1 128 ? 9.216 -7.363 13.334 1.00 72.75 128 LEU A CA 1
ATOM 1051 C C . LEU A 1 128 ? 9.973 -6.085 13.703 1.00 72.75 128 LEU A C 1
ATOM 1053 O O . LEU A 1 128 ? 10.927 -5.735 13.014 1.00 72.75 128 LEU A O 1
ATOM 1057 N N . GLU A 1 129 ? 9.590 -5.406 14.780 1.00 73.75 129 GLU A N 1
ATOM 1058 C CA . GLU A 1 129 ? 10.285 -4.210 15.268 1.00 73.75 129 GLU A CA 1
ATOM 1059 C C . GLU A 1 129 ? 11.680 -4.556 15.804 1.00 73.75 129 GLU A C 1
ATOM 1061 O O . GLU A 1 129 ? 12.650 -3.915 15.416 1.00 73.75 129 GLU A O 1
ATOM 1066 N N . ASN A 1 130 ? 11.826 -5.658 16.546 1.00 68.44 130 ASN A N 1
ATOM 1067 C CA . ASN A 1 130 ? 13.136 -6.138 17.006 1.00 68.44 130 ASN A CA 1
ATOM 1068 C C . ASN A 1 130 ? 14.075 -6.559 15.859 1.00 68.44 130 ASN A C 1
ATOM 1070 O O . ASN A 1 130 ? 15.288 -6.629 16.046 1.00 68.44 130 ASN A O 1
ATOM 1074 N N . SER A 1 131 ? 13.541 -6.844 14.666 1.00 63.34 131 SER A N 1
ATOM 1075 C CA . SER A 1 131 ? 14.364 -7.111 13.480 1.00 63.34 131 SER A CA 1
ATOM 1076 C C . SER A 1 131 ? 14.906 -5.842 12.799 1.00 63.34 131 SER A C 1
ATOM 1078 O O . SER A 1 131 ? 15.811 -5.953 11.975 1.00 63.34 131 SER A O 1
ATOM 1080 N N . LEU A 1 132 ? 14.397 -4.648 13.146 1.00 56.59 132 LEU A N 1
ATOM 1081 C CA . LEU A 1 132 ? 14.808 -3.365 12.554 1.00 56.59 132 LEU A CA 1
ATOM 1082 C C . LEU A 1 132 ? 16.053 -2.742 13.205 1.00 56.59 132 LEU A C 1
ATOM 1084 O O . LEU A 1 132 ? 16.737 -1.956 12.549 1.00 56.59 132 LEU A O 1
ATOM 1088 N N . ASP A 1 133 ? 16.395 -3.110 14.442 1.00 48.56 133 ASP A N 1
ATOM 1089 C CA . ASP A 1 133 ? 17.536 -2.531 15.178 1.00 48.56 133 ASP A CA 1
ATOM 1090 C C . ASP A 1 133 ? 18.920 -2.950 14.635 1.00 48.56 133 ASP A C 1
ATOM 1092 O O . ASP A 1 133 ? 19.952 -2.581 15.190 1.00 48.56 133 ASP A O 1
ATOM 1096 N N . VAL A 1 134 ? 18.968 -3.687 13.520 1.00 50.41 134 VAL A N 1
ATOM 1097 C CA . VAL A 1 134 ? 20.215 -4.082 12.840 1.00 50.41 134 VAL A CA 1
ATOM 1098 C C . VAL A 1 134 ? 20.423 -3.340 11.505 1.00 50.41 134 VAL A C 1
ATOM 1100 O O . VAL A 1 134 ? 21.505 -3.427 10.933 1.00 50.41 134 VAL A O 1
ATOM 1103 N N . GLU A 1 135 ? 19.443 -2.577 10.999 1.00 46.53 135 GLU A N 1
ATOM 1104 C CA . GLU A 1 135 ? 19.500 -2.001 9.636 1.00 46.53 135 GLU A CA 1
ATOM 1105 C C . GLU A 1 135 ? 19.759 -0.476 9.556 1.00 46.53 135 GLU A C 1
ATOM 1107 O O . GLU A 1 135 ? 19.758 0.070 8.456 1.00 46.53 135 GLU A O 1
ATOM 1112 N N . ASN A 1 136 ? 20.023 0.234 10.664 1.00 40.44 136 ASN A N 1
ATOM 1113 C CA . ASN A 1 136 ? 20.164 1.709 10.665 1.00 40.44 136 ASN A CA 1
ATOM 1114 C C . ASN A 1 136 ? 21.602 2.267 10.788 1.00 40.44 136 ASN A C 1
ATOM 1116 O O . ASN A 1 136 ? 21.759 3.400 11.238 1.00 40.44 136 ASN A O 1
ATOM 1120 N N . GLU A 1 137 ? 22.643 1.541 10.360 1.00 43.50 137 GLU A N 1
ATOM 1121 C CA . GLU A 1 137 ? 24.007 2.114 10.282 1.00 43.50 137 GLU A CA 1
ATOM 1122 C C . GLU A 1 137 ? 24.620 2.262 8.884 1.00 43.50 137 GLU A C 1
ATOM 1124 O O . GLU A 1 137 ? 25.642 2.925 8.790 1.00 43.50 137 GLU A O 1
ATOM 1129 N N . ASP A 1 138 ? 23.999 1.811 7.789 1.00 38.72 138 ASP A N 1
ATOM 1130 C CA . ASP A 1 138 ? 24.617 1.976 6.462 1.00 38.72 138 ASP A CA 1
ATOM 1131 C C . ASP A 1 138 ? 23.610 2.401 5.384 1.00 38.72 138 ASP A C 1
ATOM 1133 O O . ASP A 1 138 ? 23.024 1.597 4.658 1.00 38.72 138 ASP A O 1
ATOM 1137 N N . LEU A 1 139 ? 23.447 3.719 5.245 1.00 47.97 139 LEU A N 1
ATOM 1138 C CA . LEU A 1 139 ? 23.040 4.330 3.982 1.00 47.97 139 LEU A CA 1
ATOM 1139 C C . LEU A 1 139 ? 24.246 4.332 3.032 1.00 47.97 139 LEU A C 1
ATOM 1141 O O . LEU A 1 139 ? 24.900 5.359 2.875 1.00 47.97 139 LEU A O 1
ATOM 1145 N N . ASP A 1 140 ? 24.520 3.202 2.381 1.00 40.94 140 ASP A N 1
ATOM 1146 C CA . ASP A 1 140 ? 25.231 3.209 1.103 1.00 40.94 140 ASP A CA 1
ATOM 1147 C C . ASP A 1 140 ? 24.796 2.040 0.203 1.00 40.94 140 ASP A C 1
ATOM 1149 O O . ASP A 1 140 ? 24.337 0.986 0.638 1.00 40.94 140 ASP A O 1
ATOM 1153 N N . GLU A 1 141 ? 24.852 2.311 -1.088 1.00 44.12 141 GLU A N 1
ATOM 1154 C CA . GLU A 1 141 ? 24.278 1.632 -2.243 1.00 44.12 141 GLU A CA 1
ATOM 1155 C C . GLU A 1 141 ? 24.012 0.107 -2.178 1.00 44.12 141 GLU A C 1
ATOM 1157 O O . GLU A 1 141 ? 24.893 -0.746 -2.237 1.00 44.12 141 GLU A O 1
ATOM 1162 N N . GLY A 1 142 ? 22.728 -0.241 -2.306 1.00 47.75 142 GLY A N 1
ATOM 1163 C CA . GLY A 1 142 ? 22.275 -1.147 -3.364 1.00 47.75 142 GLY A CA 1
ATOM 1164 C C . GLY A 1 142 ? 22.874 -2.556 -3.424 1.00 47.75 142 GLY A C 1
ATOM 1165 O O . GLY A 1 142 ? 23.529 -2.898 -4.405 1.00 47.75 142 GLY A O 1
ATOM 1166 N N . ARG A 1 143 ? 22.480 -3.443 -2.505 1.00 43.44 143 ARG A N 1
ATOM 1167 C CA . ARG A 1 143 ? 22.234 -4.868 -2.808 1.00 43.44 143 ARG A CA 1
ATOM 1168 C C . ARG A 1 143 ? 21.548 -5.557 -1.633 1.00 43.44 143 ARG A C 1
ATOM 1170 O O . ARG A 1 143 ? 22.024 -5.507 -0.510 1.00 43.44 143 ARG A O 1
ATOM 1177 N N . LEU A 1 144 ? 20.449 -6.258 -1.919 1.00 49.88 144 LEU A N 1
ATOM 1178 C CA . LEU A 1 144 ? 19.848 -7.256 -1.029 1.00 49.88 144 LEU A CA 1
ATOM 1179 C C . LEU A 1 144 ? 20.850 -8.406 -0.821 1.00 49.88 144 LEU A C 1
ATOM 1181 O O . LEU A 1 144 ? 20.805 -9.414 -1.524 1.00 49.88 144 LEU A O 1
ATOM 1185 N N . GLY A 1 145 ? 21.786 -8.224 0.105 1.00 43.59 145 GLY A N 1
ATOM 1186 C CA . GLY A 1 145 ? 22.710 -9.245 0.576 1.00 43.59 145 GLY A CA 1
ATOM 1187 C C . GLY A 1 145 ? 22.242 -9.762 1.927 1.00 43.59 145 GLY A C 1
ATOM 1188 O O . GLY A 1 145 ? 22.626 -9.237 2.964 1.00 43.59 145 GLY A O 1
ATOM 1189 N N . SER A 1 146 ? 21.405 -10.799 1.925 1.00 57.97 146 SER A N 1
ATOM 1190 C CA . SER A 1 146 ? 21.262 -11.651 3.108 1.00 57.97 146 SER A CA 1
ATOM 1191 C C . SER A 1 146 ? 22.661 -12.185 3.441 1.00 57.97 146 SER A C 1
ATOM 1193 O O . SER A 1 146 ? 23.289 -12.759 2.551 1.00 57.97 146 SER A O 1
ATOM 1195 N N . LYS A 1 147 ? 23.173 -11.952 4.662 1.00 58.94 147 LYS A N 1
ATOM 1196 C CA . LYS A 1 147 ? 24.448 -12.520 5.145 1.00 58.94 147 LYS A CA 1
ATOM 1197 C C . LYS A 1 147 ? 24.356 -14.050 5.090 1.00 58.94 147 LYS A C 1
ATOM 1199 O O . LYS A 1 147 ? 23.879 -14.677 6.031 1.00 58.94 147 LYS A O 1
ATOM 1204 N N . ARG A 1 148 ? 24.760 -14.630 3.962 1.00 61.06 148 ARG A N 1
ATOM 1205 C CA . ARG A 1 148 ? 24.952 -16.070 3.771 1.00 61.06 148 ARG A CA 1
ATOM 1206 C C . ARG A 1 148 ? 26.377 -16.423 4.175 1.00 61.06 148 ARG A C 1
ATOM 1208 O O . ARG A 1 148 ? 27.255 -15.561 4.162 1.00 61.06 148 ARG A O 1
ATOM 1215 N N . SER A 1 149 ? 26.600 -17.666 4.585 1.00 71.88 149 SER A N 1
ATOM 1216 C CA . SER A 1 149 ? 27.962 -18.149 4.814 1.00 71.88 149 SER A CA 1
ATOM 1217 C C . SER A 1 149 ? 28.744 -18.125 3.490 1.00 71.88 149 SER A C 1
ATOM 1219 O O . SER A 1 149 ? 28.157 -18.283 2.417 1.00 71.88 149 SER A O 1
ATOM 1221 N N . ASN A 1 150 ? 30.069 -17.939 3.549 1.00 72.62 150 ASN A N 1
ATOM 1222 C CA . ASN A 1 150 ? 30.919 -17.960 2.346 1.00 72.62 150 ASN A CA 1
ATOM 1223 C C . ASN A 1 150 ? 30.738 -19.258 1.533 1.00 72.62 150 ASN A C 1
ATOM 1225 O O . ASN A 1 150 ? 30.815 -19.234 0.310 1.00 72.62 150 ASN A O 1
ATOM 1229 N N . GLU A 1 151 ? 30.452 -20.376 2.205 1.00 73.12 151 GLU A N 1
ATOM 1230 C CA . GLU A 1 151 ? 30.217 -21.678 1.573 1.00 73.12 151 GLU A CA 1
ATOM 1231 C C . GLU A 1 151 ? 28.921 -21.688 0.741 1.00 73.12 151 GLU A C 1
ATOM 1233 O O . GLU A 1 151 ? 28.924 -22.121 -0.412 1.00 73.12 151 GLU A O 1
ATOM 1238 N N . GLU A 1 152 ? 27.829 -21.124 1.264 1.00 77.94 152 GLU A N 1
ATOM 1239 C CA . GLU A 1 152 ? 26.558 -21.015 0.534 1.00 77.94 152 GLU A CA 1
ATOM 1240 C C . GLU A 1 152 ? 26.665 -20.082 -0.683 1.00 77.94 152 GLU A C 1
ATOM 1242 O O . GLU A 1 152 ? 26.059 -20.331 -1.731 1.00 77.94 152 GLU A O 1
ATOM 1247 N N . GLU A 1 153 ? 27.443 -19.003 -0.578 1.00 81.62 153 GLU A N 1
ATOM 1248 C CA . GLU A 1 153 ? 27.666 -18.074 -1.690 1.00 81.62 153 GLU A CA 1
ATOM 1249 C C . GLU A 1 153 ? 28.474 -18.720 -2.829 1.00 81.62 153 GLU A C 1
ATOM 1251 O O . GLU A 1 153 ? 28.169 -18.515 -4.015 1.00 81.62 153 GLU A O 1
ATOM 1256 N N . GLU A 1 154 ? 29.456 -19.560 -2.493 1.00 82.88 154 GLU A N 1
ATOM 1257 C CA . GLU A 1 154 ? 30.218 -20.333 -3.473 1.00 82.88 154 GLU A CA 1
ATOM 1258 C C . GLU A 1 154 ? 29.341 -21.361 -4.201 1.00 82.88 154 GLU A C 1
ATOM 1260 O O . GLU A 1 154 ? 29.384 -21.433 -5.436 1.00 82.88 154 GLU A O 1
ATOM 1265 N N . GLU A 1 155 ? 28.493 -22.102 -3.481 1.00 87.12 155 GLU A N 1
ATOM 1266 C CA . GLU A 1 155 ? 27.562 -23.072 -4.074 1.00 87.12 155 GLU A CA 1
ATOM 1267 C C . GLU A 1 155 ? 26.562 -22.405 -5.030 1.00 87.12 155 GLU A C 1
ATOM 1269 O O . GLU A 1 155 ? 26.353 -22.864 -6.161 1.00 87.12 155 GLU A O 1
ATOM 1274 N N . LEU A 1 156 ? 25.994 -21.265 -4.634 1.00 85.75 156 LEU A N 1
ATOM 1275 C CA . LEU A 1 156 ? 25.079 -20.487 -5.470 1.00 85.75 156 LEU A CA 1
ATOM 1276 C C . LEU A 1 156 ? 25.771 -19.918 -6.706 1.00 85.75 156 LEU A C 1
ATOM 1278 O O . LEU A 1 156 ? 25.196 -19.922 -7.799 1.00 85.75 156 LEU A O 1
ATOM 1282 N N . THR A 1 157 ? 27.018 -19.473 -6.566 1.00 88.25 157 THR A N 1
ATOM 1283 C CA . THR A 1 157 ? 27.825 -18.990 -7.691 1.00 88.25 157 THR A CA 1
ATOM 1284 C C . THR A 1 157 ? 28.111 -20.120 -8.679 1.00 88.25 157 THR A C 1
ATOM 1286 O O . THR A 1 157 ? 28.033 -19.925 -9.898 1.00 88.25 157 THR A O 1
ATOM 1289 N N . GLN A 1 158 ? 28.409 -21.322 -8.183 1.00 90.56 158 GLN A N 1
ATOM 1290 C CA . GLN A 1 158 ? 28.593 -22.506 -9.021 1.00 90.56 158 GLN A CA 1
ATOM 1291 C C . GLN A 1 158 ? 27.293 -22.902 -9.731 1.00 90.56 158 GLN A C 1
ATOM 1293 O O . GLN A 1 158 ? 27.316 -23.159 -10.939 1.00 90.56 158 GLN A O 1
ATOM 1298 N N . MET A 1 159 ? 26.156 -22.875 -9.032 1.00 91.75 159 MET A N 1
ATOM 1299 C CA . MET A 1 159 ? 24.839 -23.145 -9.615 1.00 91.75 159 MET A CA 1
ATOM 1300 C C . MET A 1 159 ? 24.483 -22.127 -10.709 1.00 91.75 159 MET A C 1
ATOM 1302 O O . MET A 1 159 ? 24.136 -22.523 -11.824 1.00 91.75 159 MET A O 1
ATOM 1306 N N . CYS A 1 160 ? 24.656 -20.828 -10.451 1.00 90.69 160 CYS A N 1
ATOM 1307 C CA . CYS A 1 160 ? 24.431 -19.772 -11.444 1.00 90.69 160 CYS A CA 1
ATOM 1308 C C . CYS A 1 160 ? 25.295 -19.974 -12.698 1.00 90.69 160 CYS A C 1
ATOM 1310 O O . CYS A 1 160 ? 24.802 -19.849 -13.819 1.00 90.69 160 CYS A O 1
ATOM 1312 N N . LYS A 1 161 ? 26.569 -20.363 -12.535 1.00 92.62 161 LYS A N 1
ATOM 1313 C CA . LYS A 1 161 ? 27.460 -20.690 -13.664 1.00 92.62 161 LYS A CA 1
ATOM 1314 C C . LYS A 1 161 ? 26.966 -21.894 -14.468 1.00 92.62 161 LYS A C 1
ATOM 1316 O O . LYS A 1 161 ? 27.105 -21.903 -15.690 1.00 92.62 161 LYS A O 1
ATOM 1321 N N . GLN A 1 162 ? 26.416 -22.918 -13.817 1.00 93.12 162 GLN A N 1
ATOM 1322 C CA . GLN A 1 162 ? 25.851 -24.077 -14.516 1.00 93.12 162 GLN A CA 1
ATOM 1323 C C . GLN A 1 162 ? 24.577 -23.725 -15.291 1.00 93.12 162 GLN A C 1
ATOM 1325 O O . GLN A 1 162 ? 24.382 -24.242 -16.391 1.00 93.12 162 GLN A O 1
ATOM 1330 N N . ILE A 1 163 ? 23.736 -22.844 -14.745 1.00 92.75 163 ILE A N 1
ATOM 1331 C CA . ILE A 1 163 ? 22.537 -22.336 -15.423 1.00 92.75 163 ILE A CA 1
ATOM 1332 C C . ILE A 1 163 ? 22.947 -21.508 -16.645 1.00 92.75 163 ILE A C 1
ATOM 1334 O O . ILE A 1 163 ? 22.548 -21.841 -17.758 1.00 92.75 163 ILE A O 1
ATOM 1338 N N . ALA A 1 164 ? 23.853 -20.542 -16.473 1.00 91.62 164 ALA A N 1
ATOM 1339 C CA . ALA A 1 164 ? 24.340 -19.690 -17.559 1.00 91.62 164 ALA A CA 1
ATOM 1340 C C . ALA A 1 164 ? 24.971 -20.484 -18.721 1.00 91.62 164 ALA A C 1
ATOM 1342 O O . ALA A 1 164 ? 24.847 -20.094 -19.877 1.00 91.62 164 ALA A O 1
ATOM 1343 N N . LYS A 1 165 ? 25.607 -21.635 -18.448 1.00 92.88 165 LYS A N 1
ATOM 1344 C CA . LYS A 1 165 ? 26.140 -22.533 -19.494 1.00 92.88 165 LYS A CA 1
ATOM 1345 C C . LYS A 1 165 ? 25.060 -23.193 -20.355 1.00 92.88 165 LYS A C 1
ATOM 1347 O O . LYS A 1 165 ? 25.358 -23.604 -21.474 1.00 92.88 165 LYS A O 1
ATOM 1352 N N . ARG A 1 166 ? 23.844 -23.361 -19.831 1.00 92.38 166 ARG A N 1
ATOM 1353 C CA . ARG A 1 166 ? 22.710 -23.950 -20.564 1.00 92.38 166 ARG A CA 1
ATOM 1354 C C . ARG A 1 166 ? 21.918 -22.905 -21.347 1.00 92.38 166 ARG A C 1
ATOM 1356 O O . ARG A 1 166 ? 21.138 -23.270 -22.223 1.00 92.38 166 ARG A O 1
ATOM 1363 N N . GLU A 1 167 ? 22.112 -21.628 -21.047 1.00 92.38 167 GLU A N 1
ATOM 1364 C CA . GLU A 1 167 ? 21.419 -20.531 -21.706 1.00 92.38 167 GLU A CA 1
ATOM 1365 C C . GLU A 1 167 ? 22.108 -20.138 -23.019 1.00 92.38 167 GLU A C 1
ATOM 1367 O O . GLU A 1 167 ? 23.334 -20.105 -23.134 1.00 92.38 167 GLU A O 1
ATOM 1372 N N . ARG A 1 168 ? 21.304 -19.808 -24.035 1.00 91.38 168 ARG A N 1
ATOM 1373 C CA . ARG A 1 168 ? 21.786 -19.229 -25.293 1.00 91.38 168 ARG A CA 1
ATOM 1374 C C . ARG A 1 168 ? 21.489 -17.735 -25.290 1.00 91.38 168 ARG A C 1
ATOM 1376 O O . ARG A 1 168 ? 20.330 -17.333 -25.260 1.00 91.38 168 ARG A O 1
ATOM 1383 N N . VAL A 1 169 ? 22.531 -16.916 -25.401 1.00 86.25 169 VAL A N 1
ATOM 1384 C CA . VAL A 1 169 ? 22.379 -15.465 -25.560 1.00 86.25 169 VAL A CA 1
ATOM 1385 C C . VAL A 1 169 ? 21.924 -15.164 -26.989 1.00 86.25 169 VAL A C 1
ATOM 1387 O O . VAL A 1 169 ? 22.662 -15.405 -27.940 1.00 86.25 169 VAL A O 1
ATOM 1390 N N . LEU A 1 170 ? 20.699 -14.655 -27.141 1.00 86.50 170 LEU A N 1
ATOM 1391 C CA . LEU A 1 170 ? 20.127 -14.284 -28.446 1.00 86.50 170 LEU A CA 1
ATOM 1392 C C . LEU A 1 170 ? 20.482 -12.853 -28.873 1.00 86.50 170 LEU A C 1
ATOM 1394 O O . LEU A 1 170 ? 20.440 -12.534 -30.055 1.00 86.50 170 LEU A O 1
ATOM 1398 N N . GLY A 1 171 ? 20.852 -12.001 -27.919 1.00 85.00 171 GLY A N 1
ATOM 1399 C CA . GLY A 1 171 ? 21.265 -10.626 -28.159 1.00 85.00 171 GLY A CA 1
ATOM 1400 C C . GLY A 1 171 ? 21.831 -10.015 -26.883 1.00 85.00 171 GLY A C 1
ATOM 1401 O O . GLY A 1 171 ? 21.358 -10.293 -25.785 1.00 85.00 171 GLY A O 1
ATOM 1402 N N . GLY A 1 172 ? 22.881 -9.212 -27.023 1.00 85.62 172 GLY A N 1
ATOM 1403 C CA . GLY A 1 172 ? 23.447 -8.412 -25.936 1.00 85.62 172 GLY A CA 1
ATOM 1404 C C . GLY A 1 172 ? 23.094 -6.935 -26.079 1.00 85.62 172 GLY A C 1
ATOM 1405 O O . GLY A 1 172 ? 22.492 -6.523 -27.066 1.00 85.62 172 GLY A O 1
ATOM 1406 N N . ARG A 1 173 ? 23.555 -6.103 -25.139 1.00 90.12 173 ARG A N 1
ATOM 1407 C CA . ARG A 1 173 ? 23.392 -4.636 -25.213 1.00 90.12 173 ARG A CA 1
ATOM 1408 C C . ARG A 1 173 ? 23.877 -4.065 -26.552 1.00 90.12 173 ARG A C 1
ATOM 1410 O O . ARG A 1 173 ? 23.180 -3.275 -27.171 1.00 90.12 173 ARG A O 1
ATOM 1417 N N . ASN A 1 174 ? 25.016 -4.547 -27.047 1.00 84.75 174 ASN A N 1
ATOM 1418 C CA . ASN A 1 174 ? 25.562 -4.129 -28.342 1.00 84.75 174 ASN A CA 1
ATOM 1419 C C . ASN A 1 174 ? 24.737 -4.654 -29.525 1.00 84.75 174 ASN A C 1
ATOM 1421 O O . ASN A 1 174 ? 24.643 -3.980 -30.544 1.00 84.75 174 ASN A O 1
ATOM 1425 N N . SER A 1 175 ? 24.080 -5.809 -29.369 1.00 85.00 175 SER A N 1
ATOM 1426 C CA . SER A 1 175 ? 23.201 -6.371 -30.400 1.00 85.00 175 SER A CA 1
ATOM 1427 C C . SER A 1 175 ? 21.975 -5.499 -30.664 1.00 85.00 175 SER A C 1
ATOM 1429 O O . SER A 1 175 ? 21.404 -5.585 -31.742 1.00 85.00 175 SER A O 1
ATOM 1431 N N . ILE A 1 176 ? 21.562 -4.675 -29.694 1.00 84.12 176 ILE A N 1
ATOM 1432 C CA . ILE A 1 176 ? 20.446 -3.730 -29.848 1.00 84.12 176 ILE A CA 1
ATOM 1433 C C . ILE A 1 176 ? 20.831 -2.597 -30.808 1.00 84.12 176 ILE A C 1
ATOM 1435 O O . ILE A 1 176 ? 19.993 -2.097 -31.553 1.00 84.12 176 ILE A O 1
ATOM 1439 N N . LEU A 1 177 ? 22.105 -2.199 -30.796 1.00 83.62 177 LEU A N 1
ATOM 1440 C CA . LEU A 1 177 ? 22.628 -1.117 -31.631 1.00 83.62 177 LEU A CA 1
ATOM 1441 C C . LEU A 1 177 ? 23.045 -1.608 -33.022 1.00 83.62 177 LEU A C 1
ATOM 1443 O O . LEU A 1 177 ? 23.082 -0.829 -33.971 1.00 83.62 177 LEU A O 1
ATOM 1447 N N . THR A 1 178 ? 23.342 -2.900 -33.162 1.00 79.06 178 THR A N 1
ATOM 1448 C CA . THR A 1 178 ? 23.670 -3.514 -34.448 1.00 79.06 178 THR A CA 1
ATOM 1449 C C . THR A 1 178 ? 22.413 -4.097 -35.087 1.00 79.06 178 THR A C 1
ATOM 1451 O O . THR A 1 178 ? 21.912 -5.137 -34.669 1.00 79.06 178 THR A O 1
ATOM 1454 N N . SER A 1 179 ? 21.899 -3.441 -36.124 1.00 79.62 179 SER A N 1
ATOM 1455 C CA . SER A 1 179 ? 20.846 -4.022 -36.965 1.00 79.62 179 SER A CA 1
ATOM 1456 C C . SER A 1 179 ? 21.425 -5.028 -37.971 1.00 79.62 179 SER A C 1
ATOM 1458 O O . SER A 1 179 ? 22.630 -5.054 -38.205 1.00 79.62 179 SER A O 1
ATOM 1460 N N . ASN A 1 180 ? 20.566 -5.777 -38.668 1.00 82.75 180 ASN A N 1
ATOM 1461 C CA . ASN A 1 180 ? 20.965 -6.674 -39.767 1.00 82.75 180 ASN A CA 1
ATOM 1462 C C . ASN A 1 180 ? 21.523 -5.943 -41.012 1.00 82.75 180 ASN A C 1
ATOM 1464 O O . ASN A 1 180 ? 21.710 -6.560 -42.059 1.00 82.75 180 ASN A O 1
ATOM 1468 N N . LYS A 1 181 ? 21.732 -4.625 -40.944 1.00 86.56 181 LYS A N 1
ATOM 1469 C CA . LYS A 1 181 ? 22.260 -3.798 -42.030 1.00 86.56 181 LYS A CA 1
ATOM 1470 C C . LYS A 1 181 ? 23.686 -3.366 -41.705 1.00 86.56 181 LYS A C 1
ATOM 1472 O O . LYS A 1 181 ? 23.959 -2.922 -40.592 1.00 86.56 181 LYS A O 1
ATOM 1477 N N . SER A 1 182 ? 24.572 -3.451 -42.697 1.00 87.00 182 SER A N 1
ATOM 1478 C CA . SER A 1 182 ? 25.926 -2.904 -42.591 1.00 87.00 182 SER A CA 1
ATOM 1479 C C . SER A 1 182 ? 25.894 -1.379 -42.718 1.00 87.00 182 SER A C 1
ATOM 1481 O O . SER A 1 182 ? 25.245 -0.832 -43.611 1.00 87.00 182 SER A O 1
ATOM 1483 N N . PHE A 1 183 ? 26.622 -0.700 -41.831 1.00 90.00 183 PHE A N 1
ATOM 1484 C CA . PHE A 1 183 ? 26.854 0.747 -41.868 1.00 90.00 183 PHE A CA 1
ATOM 1485 C C . PHE A 1 183 ? 28.275 1.090 -42.341 1.00 90.00 183 PHE A C 1
ATOM 1487 O O . PHE A 1 183 ? 28.744 2.204 -42.124 1.00 90.00 183 PHE A O 1
ATOM 1494 N N . GLU A 1 184 ? 28.964 0.171 -43.026 1.00 90.75 184 GLU A N 1
ATOM 1495 C CA . GLU A 1 184 ? 30.320 0.391 -43.562 1.00 90.75 184 GLU A CA 1
ATOM 1496 C C . GLU A 1 184 ? 30.446 1.665 -44.403 1.00 90.75 184 GLU A C 1
ATOM 1498 O O . GLU A 1 184 ? 31.472 2.339 -44.362 1.00 90.75 184 GLU A O 1
ATOM 1503 N N . HIS A 1 185 ? 29.403 2.031 -45.150 1.00 91.75 185 HIS A N 1
ATOM 1504 C CA . HIS A 1 185 ? 29.405 3.276 -45.913 1.00 91.75 185 HIS A CA 1
ATOM 1505 C C . HIS A 1 185 ? 29.473 4.517 -45.007 1.00 91.75 185 HIS A C 1
ATOM 1507 O O . HIS A 1 185 ? 30.224 5.443 -45.299 1.00 91.75 185 HIS A O 1
ATOM 1513 N N . VAL A 1 186 ? 28.745 4.512 -43.885 1.00 90.06 186 VAL A N 1
ATOM 1514 C CA . VAL A 1 186 ? 28.783 5.599 -42.895 1.00 90.06 186 VAL A CA 1
ATOM 1515 C C . VAL A 1 186 ? 30.164 5.674 -42.250 1.00 90.06 186 VAL A C 1
ATOM 1517 O O . VAL A 1 186 ? 30.695 6.770 -42.109 1.00 90.06 186 VAL A O 1
ATOM 1520 N N . ILE A 1 187 ? 30.773 4.518 -41.955 1.00 90.19 187 ILE A N 1
ATOM 1521 C CA . ILE A 1 187 ? 32.142 4.433 -41.425 1.00 90.19 187 ILE A CA 1
ATOM 1522 C C . ILE A 1 187 ? 33.134 5.099 -42.391 1.00 90.19 187 ILE A C 1
ATOM 1524 O O . ILE A 1 187 ? 33.882 5.982 -41.974 1.00 90.19 187 ILE A O 1
ATOM 1528 N N . LYS A 1 188 ? 33.077 4.775 -43.690 1.00 93.75 188 LYS A N 1
ATOM 1529 C CA . LYS A 1 188 ? 33.936 5.393 -44.719 1.00 93.75 188 LYS A CA 1
ATOM 1530 C C . LYS A 1 188 ? 33.755 6.909 -44.813 1.00 93.75 188 LYS A C 1
ATOM 1532 O O . LYS A 1 188 ? 34.741 7.634 -44.896 1.00 93.75 188 LYS A O 1
ATOM 1537 N N . ILE A 1 189 ? 32.515 7.401 -44.743 1.00 92.81 189 ILE A N 1
ATOM 1538 C CA . ILE A 1 189 ? 32.246 8.848 -44.735 1.00 92.81 189 ILE A CA 1
ATOM 1539 C C . ILE A 1 189 ? 32.875 9.497 -43.499 1.00 92.81 189 ILE A C 1
ATOM 1541 O O . ILE A 1 189 ? 33.554 10.515 -43.621 1.00 92.81 189 ILE A O 1
ATOM 1545 N N . SER A 1 190 ? 32.696 8.911 -42.311 1.00 91.62 190 SER A N 1
ATOM 1546 C CA . SER A 1 190 ? 33.311 9.438 -41.090 1.00 91.62 190 SER A CA 1
ATOM 1547 C C . SER A 1 190 ? 34.840 9.402 -41.128 1.00 91.62 190 SER A C 1
ATOM 1549 O O . SER A 1 190 ? 35.466 10.351 -40.663 1.00 91.62 190 SER A O 1
ATOM 1551 N N . GLU A 1 191 ? 35.453 8.377 -41.723 1.00 93.06 191 GLU A N 1
ATOM 1552 C CA . GLU A 1 191 ? 36.908 8.309 -41.912 1.00 93.06 191 GLU A CA 1
ATOM 1553 C C . GLU A 1 191 ? 37.408 9.415 -42.846 1.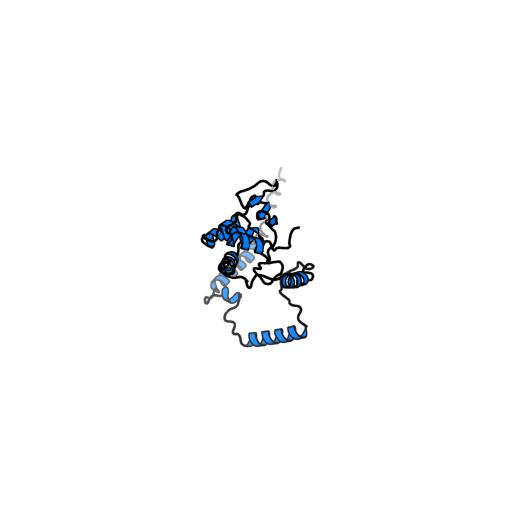00 93.06 191 GLU A C 1
ATOM 1555 O O . GLU A 1 191 ? 38.389 10.087 -42.531 1.00 93.06 191 GLU A O 1
ATOM 1560 N N . GLU A 1 192 ? 36.714 9.670 -43.958 1.00 90.88 192 GLU A N 1
ATOM 1561 C CA . GLU A 1 192 ? 37.034 10.781 -44.859 1.00 90.88 192 GLU A CA 1
ATOM 1562 C C . GLU A 1 192 ? 36.850 12.148 -44.190 1.00 90.88 192 GLU A C 1
ATOM 1564 O O . GLU A 1 192 ? 37.679 13.041 -44.378 1.00 90.88 192 GLU A O 1
ATOM 1569 N N . MET A 1 193 ? 35.797 12.323 -43.385 1.00 89.31 193 MET A N 1
ATOM 1570 C CA . MET A 1 193 ? 35.578 13.552 -42.613 1.00 89.31 193 MET A CA 1
ATOM 1571 C C . MET A 1 193 ? 36.671 13.761 -41.561 1.00 89.31 193 MET A C 1
ATOM 1573 O O . MET A 1 193 ? 37.185 14.872 -41.428 1.00 89.31 193 MET A O 1
ATOM 1577 N N . LEU A 1 194 ? 37.078 12.702 -40.857 1.00 90.12 194 LEU A N 1
ATOM 1578 C CA . LEU A 1 194 ? 38.173 12.747 -39.888 1.00 90.12 194 LEU A CA 1
ATOM 1579 C C . LEU A 1 194 ? 39.504 13.081 -40.577 1.00 90.12 194 LEU A C 1
ATOM 1581 O O . LEU A 1 194 ? 40.273 13.903 -40.083 1.00 90.12 194 LEU A O 1
ATOM 1585 N N . LYS A 1 195 ? 39.758 12.488 -41.747 1.00 89.12 195 LYS A N 1
ATOM 1586 C CA . LYS A 1 195 ? 40.973 12.721 -42.53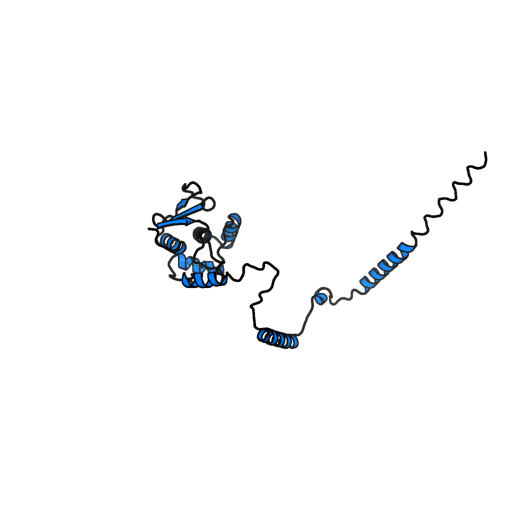4 1.00 89.12 195 LYS A CA 1
ATOM 1587 C C . LYS A 1 195 ? 41.044 14.158 -43.053 1.00 89.12 195 LYS A C 1
ATOM 1589 O O . LYS A 1 195 ? 42.070 14.808 -42.880 1.00 89.12 195 LYS A O 1
ATOM 1594 N N . LYS A 1 196 ? 39.930 14.697 -43.561 1.00 84.94 196 LYS A N 1
ATOM 1595 C CA . LYS A 1 196 ? 39.805 16.115 -43.946 1.00 84.94 196 LYS A CA 1
ATOM 1596 C C . LYS A 1 196 ? 39.992 17.063 -42.760 1.00 84.94 196 LYS A C 1
ATOM 1598 O O . LYS A 1 196 ? 40.635 18.092 -42.919 1.00 84.94 196 LYS A O 1
ATOM 1603 N N . ALA A 1 197 ? 39.483 16.723 -41.575 1.00 83.69 197 ALA A N 1
ATOM 1604 C CA . ALA A 1 197 ? 39.695 17.526 -40.368 1.00 83.69 197 ALA A CA 1
ATOM 1605 C C . ALA A 1 197 ? 41.168 17.517 -39.907 1.00 83.69 197 ALA A C 1
ATOM 1607 O O . ALA A 1 197 ? 41.694 18.540 -39.472 1.00 83.69 197 ALA A O 1
ATOM 1608 N N . LEU A 1 198 ? 41.857 16.379 -40.044 1.00 81.31 198 LEU A N 1
ATOM 1609 C CA . LEU A 1 198 ? 43.280 16.237 -39.718 1.00 81.31 198 LEU A CA 1
ATOM 1610 C C . LEU A 1 198 ? 44.205 16.918 -40.743 1.00 81.31 198 LEU A C 1
ATOM 1612 O O . LEU A 1 198 ? 45.260 17.429 -40.365 1.00 81.31 198 LEU A O 1
ATOM 1616 N N . GLU A 1 199 ? 43.828 16.932 -42.022 1.00 77.75 199 GLU A N 1
ATOM 1617 C CA . GLU A 1 199 ? 44.563 17.617 -43.094 1.00 77.75 199 GLU A CA 1
ATOM 1618 C C . GLU A 1 199 ? 44.306 19.135 -43.076 1.00 77.75 199 GLU A C 1
ATOM 1620 O O . GLU A 1 199 ? 45.258 19.912 -43.135 1.00 77.75 199 GLU A O 1
ATOM 1625 N N . GLY A 1 200 ? 43.060 19.573 -42.856 1.00 61.03 200 GLY A N 1
ATOM 1626 C CA . GLY A 1 200 ? 42.697 20.991 -42.722 1.00 61.03 200 GLY A CA 1
ATOM 1627 C C . GLY A 1 200 ? 43.302 21.681 -41.492 1.00 61.03 200 GLY A C 1
ATOM 1628 O O . GLY A 1 200 ? 43.588 22.873 -41.530 1.00 61.03 200 GLY A O 1
ATOM 1629 N N . GLY A 1 201 ? 43.606 20.933 -40.425 1.00 57.56 201 GLY A N 1
ATOM 1630 C CA . GLY A 1 201 ? 44.326 21.452 -39.255 1.00 57.56 201 GLY A CA 1
ATOM 1631 C C . GLY A 1 201 ? 45.824 21.723 -39.479 1.00 57.56 201 GLY A C 1
ATOM 1632 O O . GLY A 1 201 ? 46.473 22.299 -38.602 1.00 57.56 201 GLY A O 1
ATOM 1633 N N . LYS A 1 202 ? 46.400 21.316 -40.623 1.00 53.97 202 LYS A N 1
ATOM 1634 C CA . LYS A 1 202 ? 47.816 21.564 -40.954 1.00 53.97 202 LYS A CA 1
ATOM 1635 C C . LYS A 1 202 ? 48.051 22.820 -41.796 1.00 53.97 202 LYS A C 1
ATOM 1637 O O . LYS A 1 202 ? 49.174 23.319 -41.777 1.00 53.97 202 LYS A O 1
ATOM 1642 N N . GLU A 1 203 ? 47.040 23.366 -42.473 1.00 49.94 203 GLU A N 1
ATOM 1643 C CA . GLU A 1 203 ? 47.224 24.536 -43.352 1.00 49.94 203 GLU A CA 1
ATOM 1644 C C . GLU A 1 203 ? 47.066 25.894 -42.639 1.00 49.94 203 GLU A C 1
ATOM 1646 O O . GLU A 1 203 ? 47.632 26.891 -43.086 1.00 49.94 203 GLU A O 1
ATOM 1651 N N . GLU A 1 204 ? 46.419 25.963 -41.470 1.00 48.88 204 GLU A N 1
ATOM 1652 C CA . GLU A 1 204 ? 46.216 27.251 -40.775 1.00 48.88 204 GLU A CA 1
ATOM 1653 C C . GLU A 1 204 ? 47.425 27.754 -39.956 1.00 48.88 204 GLU A C 1
ATOM 1655 O O . GLU A 1 204 ? 47.422 28.892 -39.487 1.00 48.88 204 GLU A O 1
ATOM 1660 N N . LYS A 1 205 ? 48.512 26.976 -39.813 1.00 46.75 205 LYS A N 1
ATOM 1661 C CA . LYS A 1 205 ? 49.720 27.418 -39.075 1.00 46.75 205 LYS A CA 1
ATOM 1662 C C . LYS A 1 205 ? 50.849 28.011 -39.931 1.00 46.75 205 LYS A C 1
ATOM 1664 O O . LYS A 1 205 ? 51.866 28.405 -39.361 1.00 46.75 205 LYS A O 1
ATOM 1669 N N . SER A 1 206 ? 50.696 28.148 -41.252 1.00 39.53 206 SER A N 1
ATOM 1670 C CA . SER A 1 206 ? 51.716 28.793 -42.111 1.00 39.53 206 SER A CA 1
ATOM 1671 C C . SER A 1 206 ? 51.340 30.182 -42.646 1.00 39.53 206 SER A C 1
ATOM 1673 O O . SER A 1 206 ? 52.183 30.834 -43.257 1.00 39.53 206 SER A O 1
ATOM 1675 N N . GLY A 1 207 ? 50.126 30.685 -42.388 1.00 37.94 207 GLY A N 1
ATOM 1676 C CA . GLY A 1 207 ? 49.655 31.978 -42.916 1.00 37.94 207 GLY A CA 1
ATOM 1677 C C . GLY A 1 207 ? 50.050 33.231 -42.116 1.00 37.94 207 GLY A C 1
ATOM 1678 O O . GLY A 1 207 ? 49.917 34.342 -42.618 1.00 37.94 207 GLY A O 1
ATOM 1679 N N . ALA A 1 208 ? 50.558 33.095 -40.886 1.00 42.72 208 ALA A N 1
ATOM 1680 C CA . ALA A 1 208 ? 50.743 34.236 -39.977 1.00 42.72 208 ALA A CA 1
ATOM 1681 C C . ALA A 1 208 ? 52.114 34.950 -40.060 1.00 42.72 208 ALA A C 1
ATOM 1683 O O . ALA A 1 208 ? 52.391 35.813 -39.230 1.00 42.72 208 ALA A O 1
ATOM 1684 N N . LYS A 1 209 ? 52.992 34.623 -41.024 1.00 42.88 209 LYS A N 1
ATOM 1685 C CA . LYS A 1 209 ? 54.360 35.196 -41.094 1.00 42.88 209 LYS A CA 1
ATOM 1686 C C . LYS A 1 209 ? 54.655 36.133 -42.272 1.00 42.88 209 LYS A C 1
ATOM 1688 O O . LYS A 1 209 ? 55.751 36.678 -42.331 1.00 42.88 209 LYS A O 1
ATOM 1693 N N . SER A 1 210 ? 53.709 36.377 -43.177 1.00 41.66 210 SER A N 1
ATOM 1694 C CA . SER A 1 210 ? 53.950 37.174 -44.396 1.00 41.66 210 SER A CA 1
ATOM 1695 C C . SER A 1 210 ? 53.468 38.632 -44.338 1.00 41.66 210 SER A C 1
ATOM 1697 O O . SER A 1 210 ? 53.736 39.383 -45.271 1.00 41.66 210 SER A O 1
ATOM 1699 N N . VAL A 1 211 ? 52.829 39.086 -43.251 1.00 44.41 211 VAL A N 1
ATOM 1700 C CA . VAL A 1 211 ? 52.272 40.459 -43.173 1.00 44.41 211 VAL A CA 1
ATOM 1701 C C . VAL A 1 211 ? 53.237 41.494 -42.557 1.00 44.41 211 VAL A C 1
ATOM 1703 O O . VAL A 1 211 ? 53.015 42.691 -42.703 1.00 44.41 211 VAL A O 1
ATOM 1706 N N . GLN A 1 212 ? 54.366 41.094 -41.958 1.00 43.81 212 GLN A N 1
ATOM 1707 C CA . GLN A 1 212 ? 55.303 42.055 -41.340 1.00 43.81 212 GLN A CA 1
ATOM 1708 C C . GLN A 1 212 ? 56.403 42.616 -42.261 1.00 43.81 212 GLN A C 1
ATOM 1710 O O . GLN A 1 212 ? 57.069 43.567 -41.871 1.00 43.81 212 GLN A O 1
ATOM 1715 N N . LEU A 1 213 ? 56.576 42.129 -43.496 1.00 43.78 213 LEU A N 1
ATOM 1716 C CA . LEU A 1 213 ? 57.710 42.554 -44.344 1.00 43.78 213 LEU A CA 1
ATOM 1717 C C . LEU A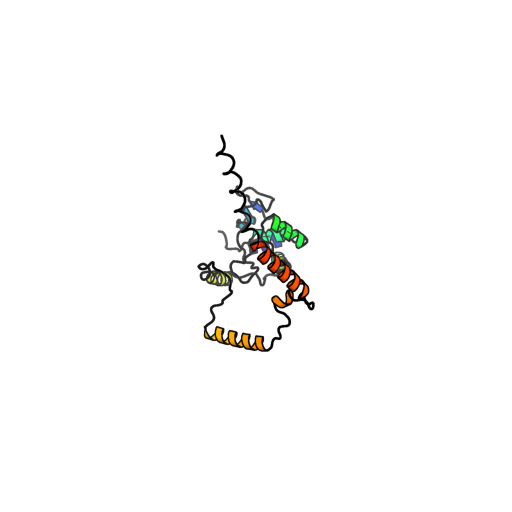 1 213 ? 57.416 43.700 -45.333 1.00 43.78 213 LEU A C 1
ATOM 1719 O O . LEU A 1 213 ? 58.299 44.086 -46.097 1.00 43.78 213 LEU A O 1
ATOM 1723 N N . VAL A 1 214 ? 56.206 44.275 -45.324 1.00 45.12 214 VAL A N 1
ATOM 1724 C CA . VAL A 1 214 ? 55.819 45.359 -46.258 1.00 45.12 214 VAL A CA 1
ATOM 1725 C C . VAL A 1 214 ? 55.821 46.754 -45.607 1.00 45.12 214 VAL A C 1
ATOM 1727 O O . VAL A 1 214 ? 55.809 47.755 -46.321 1.00 45.12 214 VAL A O 1
ATOM 1730 N N . GLN A 1 215 ? 55.918 46.871 -44.277 1.00 44.78 215 GLN A N 1
ATOM 1731 C CA . GLN A 1 215 ? 55.872 48.180 -43.599 1.00 44.78 215 GLN A CA 1
ATOM 1732 C C . GLN A 1 215 ? 57.237 48.804 -43.252 1.00 44.78 215 GLN A C 1
ATOM 1734 O O . GLN A 1 215 ? 57.282 50.005 -43.002 1.00 44.78 215 GLN A O 1
ATOM 1739 N N . GLU A 1 216 ? 58.361 48.083 -43.335 1.00 45.22 216 GLU A N 1
ATOM 1740 C CA . GLU A 1 216 ? 59.680 48.660 -42.994 1.00 45.22 216 GLU A CA 1
ATOM 1741 C C . GLU A 1 216 ? 60.438 49.327 -44.156 1.00 45.22 216 GLU A C 1
ATOM 1743 O O . GLU A 1 216 ? 61.402 50.046 -43.918 1.00 45.22 216 GLU A O 1
ATOM 1748 N N . LYS A 1 217 ? 59.999 49.192 -45.417 1.00 48.91 217 LYS A N 1
ATOM 1749 C CA . LYS A 1 217 ? 60.692 49.830 -46.562 1.00 48.91 217 LYS A CA 1
ATOM 1750 C C . LYS A 1 217 ? 60.197 51.229 -46.943 1.00 48.91 217 LYS A C 1
ATOM 1752 O O . LYS A 1 217 ? 60.691 51.784 -47.917 1.00 48.91 217 LYS A O 1
ATOM 1757 N N . LYS A 1 218 ? 59.250 51.824 -46.206 1.00 48.97 218 LYS A N 1
ATOM 1758 C CA . LYS A 1 218 ? 58.679 53.143 -46.555 1.00 48.97 218 LYS A CA 1
ATOM 1759 C C . LYS A 1 218 ? 59.091 54.315 -45.653 1.00 48.97 218 LYS A C 1
ATOM 1761 O O . LYS A 1 218 ? 58.674 55.432 -45.931 1.00 48.97 218 LYS A O 1
ATOM 1766 N N . ASN A 1 219 ? 59.932 54.092 -44.637 1.00 46.69 219 ASN A N 1
ATOM 1767 C CA . ASN A 1 219 ? 60.352 55.133 -43.680 1.00 46.69 219 ASN A CA 1
ATOM 1768 C C . ASN A 1 219 ? 61.847 55.517 -43.747 1.00 46.69 219 ASN A C 1
ATOM 1770 O O . ASN A 1 219 ? 62.359 56.143 -42.821 1.00 46.69 219 ASN A O 1
ATOM 1774 N N . HIS A 1 220 ? 62.557 55.186 -44.828 1.00 48.34 220 HIS A N 1
ATOM 1775 C CA . HIS A 1 220 ? 63.967 55.578 -45.000 1.00 48.34 220 HIS A CA 1
ATOM 1776 C C . HIS A 1 220 ? 64.274 56.275 -46.328 1.00 48.34 220 HIS A C 1
ATOM 1778 O O . HIS A 1 220 ? 65.374 56.173 -46.856 1.00 48.34 220 HIS A O 1
ATOM 1784 N N . GLU A 1 221 ? 63.307 57.032 -46.846 1.00 47.12 221 GLU A N 1
ATOM 1785 C CA . GLU A 1 221 ? 63.561 57.975 -47.936 1.00 47.12 221 GLU A CA 1
ATOM 1786 C C . GLU A 1 221 ? 62.743 59.258 -47.726 1.00 47.12 221 GLU A C 1
ATOM 1788 O O . GLU A 1 221 ? 61.701 59.471 -48.346 1.00 47.12 221 GLU A O 1
ATOM 1793 N N . LYS A 1 222 ? 63.195 60.079 -46.773 1.00 40.34 222 LYS A N 1
ATOM 1794 C CA . LYS A 1 222 ? 63.011 61.535 -46.737 1.00 40.34 222 LYS A CA 1
ATOM 1795 C C . LYS A 1 222 ? 64.198 62.174 -46.037 1.00 40.34 222 LYS A C 1
ATOM 1797 O O . LYS A 1 222 ? 64.610 61.619 -44.996 1.00 40.34 222 LYS A O 1
#

Radius of gyration: 35.75 Å; Cα contacts (8 Å, |Δi|>4): 175; chains: 1; bounding box: 87×86×80 Å

Foldseek 3Di:
DQPPDFLLVLLLVCLQVVHDKFFAAPVRDTDPDLLRGQWIDSDPNDIDGQQDFGQFAPDLALPRTAGNSQLVLCVVCLVPDLVVSVVVCVVSVHDHDDPVCSVVSCCCSNVVDVDGPRRDDPVSSVVNVVVCVVPPPDPDDDDPDDPDDPVVVVVVVVVVVVVVVPDDDPADPVRVVDDPDDPVVVVVVVVVVVVCVVVVVPP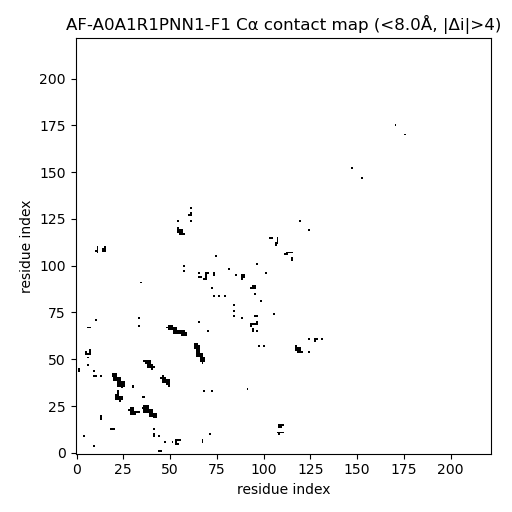VVPPPPPPPPPPPPPPPDD

pLDDT: mean 77.38, std 16.87, range [27.59, 93.75]

InterPro domains:
  IPR007852 Cdc73/Parafibromin [PTHR12466] (6-219)
  IPR032041 Paf1 complex subunit Cdc73, N-terminal domain [PF16050] (6-156)

Organism: Zancudomyces culisetae (NCBI:txid1213189)